Protein AF-K1SI93-F1 (afdb_monomer_lite)

pLDDT: mean 95.18, std 5.49, range [51.97, 98.62]

Radius of gyration: 17.22 Å; chains: 1; bounding box: 38×42×47 Å

Structure (mmCIF, N/CA/C/O backbone):
data_AF-K1SI93-F1
#
_entry.id   AF-K1SI93-F1
#
loop_
_atom_site.group_PDB
_atom_site.id
_atom_site.type_symbol
_atom_site.label_atom_id
_atom_site.label_alt_id
_atom_site.label_comp_id
_atom_site.label_asym_id
_atom_site.label_entity_id
_atom_site.label_seq_id
_atom_site.pdbx_PDB_ins_code
_atom_site.Cartn_x
_atom_site.Cartn_y
_atom_site.Cartn_z
_atom_site.occupancy
_atom_site.B_iso_or_equiv
_atom_site.auth_seq_id
_atom_site.auth_comp_id
_atom_site.auth_asym_id
_atom_site.auth_atom_id
_atom_site.pdbx_PDB_model_num
ATOM 1 N N . ASP A 1 1 ? -0.518 -24.605 -2.390 1.00 51.97 1 ASP A N 1
ATOM 2 C CA . ASP A 1 1 ? -1.107 -24.094 -1.145 1.00 51.97 1 ASP A CA 1
ATOM 3 C C . ASP A 1 1 ? -2.557 -23.728 -1.441 1.00 51.97 1 ASP A C 1
ATOM 5 O O . ASP A 1 1 ? -2.788 -22.891 -2.302 1.00 51.97 1 ASP A O 1
ATOM 9 N N . THR A 1 2 ? -3.528 -24.436 -0.865 1.00 59.12 2 THR A N 1
ATOM 10 C CA . THR A 1 2 ? -4.966 -24.208 -1.123 1.00 59.12 2 THR A CA 1
ATOM 11 C C . THR A 1 2 ? -5.535 -23.049 -0.300 1.00 59.12 2 THR A C 1
ATOM 13 O O . THR A 1 2 ? -6.737 -22.807 -0.344 1.00 59.12 2 THR A O 1
ATOM 16 N N . THR A 1 3 ? -4.691 -22.347 0.462 1.00 86.19 3 THR A N 1
ATOM 17 C CA . THR A 1 3 ? -5.085 -21.230 1.336 1.00 86.19 3 THR A CA 1
ATOM 18 C C . THR A 1 3 ? -5.024 -19.859 0.651 1.00 86.19 3 THR A C 1
ATOM 20 O O . THR A 1 3 ? -5.445 -18.865 1.237 1.00 86.19 3 THR A O 1
ATOM 23 N N . VAL A 1 4 ? -4.546 -19.788 -0.598 1.00 93.38 4 VAL A N 1
ATOM 24 C CA . VAL A 1 4 ? -4.387 -18.530 -1.343 1.00 93.38 4 VAL A CA 1
ATOM 25 C C . VAL A 1 4 ? -5.540 -18.328 -2.321 1.00 93.38 4 VAL A C 1
ATOM 27 O O . VAL A 1 4 ? -5.769 -19.148 -3.211 1.00 93.38 4 VAL A O 1
ATOM 30 N N . LEU A 1 5 ? -6.228 -17.193 -2.196 1.00 95.25 5 LEU A N 1
ATOM 31 C CA . LEU A 1 5 ? -7.181 -16.711 -3.192 1.00 95.25 5 LEU A CA 1
ATOM 32 C C . LEU A 1 5 ? -6.497 -15.681 -4.091 1.00 95.25 5 LEU A C 1
ATOM 34 O O . LEU A 1 5 ? -5.968 -14.682 -3.609 1.00 95.25 5 LEU A O 1
ATOM 38 N N . TYR A 1 6 ? -6.530 -15.920 -5.401 1.00 95.69 6 TYR A N 1
ATOM 39 C CA . TYR A 1 6 ? -5.995 -15.009 -6.407 1.00 95.69 6 TYR A CA 1
ATOM 40 C C . TYR A 1 6 ? -7.115 -14.507 -7.315 1.00 95.69 6 TYR A C 1
ATOM 42 O O . TYR A 1 6 ? -7.888 -15.294 -7.865 1.00 95.69 6 TYR A O 1
ATOM 50 N N . PHE A 1 7 ? -7.182 -13.189 -7.486 1.00 96.12 7 PHE A N 1
ATOM 51 C CA . PHE A 1 7 ? -8.192 -12.523 -8.298 1.00 96.12 7 PHE A CA 1
ATOM 52 C C . PHE A 1 7 ? -7.524 -11.896 -9.533 1.00 96.12 7 PHE A C 1
ATOM 54 O O . PHE A 1 7 ? -7.055 -10.763 -9.463 1.00 96.12 7 PHE A O 1
ATOM 61 N N . PRO A 1 8 ? -7.487 -12.593 -10.685 1.00 95.81 8 PRO A N 1
ATOM 62 C CA . PRO A 1 8 ? -6.748 -12.140 -11.871 1.00 95.81 8 PRO A CA 1
ATOM 63 C C . PRO A 1 8 ? -7.402 -10.972 -12.623 1.00 95.81 8 PRO A C 1
ATOM 65 O O . PRO A 1 8 ? -6.867 -10.509 -13.624 1.00 95.81 8 PRO A O 1
ATOM 68 N N . ARG A 1 9 ? -8.606 -10.553 -12.220 1.00 95.50 9 ARG A N 1
ATOM 69 C CA . ARG A 1 9 ? -9.428 -9.566 -12.939 1.00 95.50 9 ARG A CA 1
ATOM 70 C C . ARG A 1 9 ? -9.905 -8.455 -12.007 1.00 95.50 9 ARG A C 1
ATOM 72 O O . ARG A 1 9 ? -11.090 -8.138 -11.971 1.00 95.50 9 ARG A O 1
ATOM 79 N N . VAL A 1 10 ? -8.977 -7.909 -11.227 1.00 93.94 10 VAL A N 1
ATOM 80 C CA . VAL A 1 10 ? -9.185 -6.713 -10.401 1.00 93.94 10 VAL A CA 1
ATOM 81 C C . VAL A 1 10 ? -8.521 -5.541 -11.110 1.00 93.94 10 VAL A C 1
ATOM 83 O O . VAL A 1 10 ? -7.394 -5.671 -11.577 1.00 93.94 10 VAL A O 1
ATOM 86 N N . LEU A 1 11 ? -9.232 -4.422 -11.221 1.00 94.25 11 LEU A N 1
ATOM 87 C CA . LEU A 1 11 ? -8.733 -3.209 -11.863 1.00 94.25 11 LEU A CA 1
ATOM 88 C C . LEU A 1 11 ? -8.646 -2.079 -10.831 1.00 94.25 11 LEU A C 1
ATOM 90 O O . LEU A 1 11 ? -9.597 -1.914 -10.058 1.00 94.25 11 LEU A O 1
ATOM 94 N N . PRO A 1 12 ? -7.565 -1.281 -10.828 1.00 94.69 12 PRO A N 1
ATOM 95 C CA . PRO A 1 12 ? -7.488 -0.097 -9.986 1.00 94.69 12 PRO A CA 1
ATOM 96 C C . PRO A 1 12 ? -8.538 0.931 -10.432 1.00 94.69 12 PRO A C 1
ATOM 98 O O . PRO A 1 12 ? -8.763 1.146 -11.623 1.00 94.69 12 PRO A O 1
ATOM 101 N N . GLN A 1 13 ? -9.197 1.576 -9.467 1.00 96.50 13 GLN A N 1
ATOM 102 C CA . GLN A 1 13 ? -10.228 2.600 -9.714 1.00 96.50 13 GLN A CA 1
ATOM 103 C C . GLN A 1 13 ? -9.761 4.009 -9.321 1.00 96.50 13 GLN A C 1
ATOM 105 O O . GLN A 1 13 ? -10.584 4.890 -9.069 1.00 96.50 13 GLN A O 1
ATOM 110 N N . VAL A 1 14 ? -8.443 4.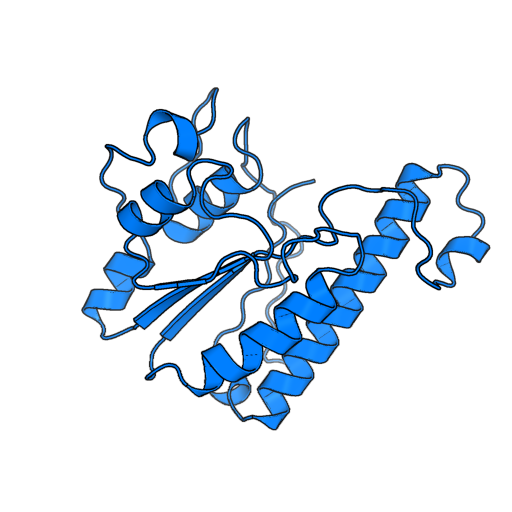212 -9.242 1.00 97.44 14 VAL A N 1
ATOM 111 C CA . VAL A 1 14 ? -7.821 5.479 -8.838 1.00 97.44 14 VAL A CA 1
ATOM 112 C C . VAL A 1 14 ? -8.028 6.586 -9.879 1.00 97.44 14 VAL A C 1
ATOM 114 O O . VAL A 1 14 ? -8.313 6.318 -11.051 1.00 97.44 14 VAL A O 1
ATOM 117 N N . LYS A 1 15 ? -7.879 7.844 -9.451 1.00 96.75 15 LYS A N 1
ATOM 118 C CA . LYS A 1 15 ? -7.880 9.038 -10.306 1.00 96.75 15 LYS A CA 1
ATOM 119 C C . LYS A 1 15 ? -6.628 9.870 -10.011 1.00 96.75 15 LYS A C 1
ATOM 121 O O . LYS A 1 15 ? -5.532 9.317 -9.911 1.00 96.75 15 LYS A O 1
ATOM 126 N N . ASP A 1 16 ? -6.774 11.186 -9.883 1.00 97.00 16 ASP A N 1
ATOM 127 C CA . ASP A 1 16 ? -5.671 12.129 -9.678 1.00 97.00 16 ASP A CA 1
ATOM 128 C C . ASP A 1 16 ? -4.910 11.873 -8.364 1.00 97.00 16 ASP A C 1
ATOM 130 O O . ASP A 1 16 ? -3.763 12.294 -8.228 1.00 97.00 16 ASP A O 1
ATOM 134 N N . GLY A 1 17 ? -5.522 11.180 -7.394 1.00 96.69 17 GLY A N 1
ATOM 135 C CA . GLY A 1 17 ? -4.896 10.842 -6.119 1.00 96.69 17 GLY A CA 1
ATOM 136 C C . GLY A 1 17 ? -4.002 9.601 -6.142 1.00 96.69 17 GLY A C 1
ATOM 137 O O . GLY A 1 17 ? -3.304 9.378 -5.149 1.00 96.69 17 GLY A O 1
ATOM 138 N N . ARG A 1 18 ? -3.990 8.806 -7.226 1.00 96.00 18 ARG A N 1
ATOM 139 C CA . ARG A 1 18 ? -3.091 7.642 -7.405 1.00 96.00 18 ARG A CA 1
ATOM 140 C C . ARG A 1 18 ? -3.083 6.731 -6.159 1.00 96.00 18 ARG A C 1
ATOM 142 O O . ARG A 1 18 ? -4.144 6.265 -5.744 1.00 96.00 18 ARG A O 1
ATOM 149 N N . SER A 1 19 ? -1.944 6.535 -5.490 1.00 96.06 19 SER A N 1
ATOM 150 C CA . SER A 1 19 ? -1.842 5.724 -4.264 1.00 96.06 19 SER A CA 1
ATOM 151 C C . SER A 1 19 ? -2.767 6.177 -3.128 1.00 96.06 19 SER A C 1
ATOM 153 O O . SER A 1 19 ? -3.264 5.349 -2.365 1.00 96.06 19 SER A O 1
ATOM 155 N N . SER A 1 20 ? -3.031 7.481 -2.989 1.00 97.00 20 SER A N 1
ATOM 156 C CA . SER A 1 20 ? -3.934 7.985 -1.941 1.00 97.00 20 SER A CA 1
ATOM 157 C C . SER A 1 20 ? -5.401 7.621 -2.202 1.00 97.00 20 SER A C 1
ATOM 159 O O . SER A 1 20 ? -6.144 7.340 -1.259 1.00 97.00 20 SER A O 1
ATOM 161 N N . ASP A 1 21 ? -5.798 7.524 -3.473 1.00 98.00 21 ASP A N 1
ATOM 162 C CA . ASP A 1 21 ? -7.122 7.047 -3.879 1.00 98.00 21 ASP A CA 1
ATOM 163 C C . ASP A 1 21 ? -7.261 5.537 -3.650 1.00 98.00 21 ASP A C 1
ATOM 165 O O . ASP A 1 21 ? -8.310 5.074 -3.204 1.00 98.00 21 ASP A O 1
ATOM 169 N N . ALA A 1 22 ? -6.196 4.763 -3.880 1.00 97.56 22 ALA A N 1
ATOM 170 C CA . ALA A 1 22 ? -6.186 3.340 -3.549 1.00 97.56 22 ALA A CA 1
ATOM 171 C C . ALA A 1 22 ? -6.363 3.116 -2.039 1.00 97.56 22 ALA A C 1
ATOM 173 O O . ALA A 1 22 ? -7.177 2.293 -1.622 1.00 97.56 22 ALA A O 1
ATOM 174 N N . GLN A 1 23 ? -5.675 3.904 -1.204 1.00 97.50 23 GLN A N 1
ATOM 175 C CA . GLN A 1 23 ? -5.865 3.867 0.249 1.00 97.50 23 GLN A CA 1
ATOM 176 C C . GLN A 1 23 ? -7.296 4.254 0.656 1.00 97.50 23 GLN A C 1
ATOM 178 O O . GLN A 1 23 ? -7.846 3.637 1.572 1.00 97.50 23 GLN A O 1
ATOM 183 N N . LEU A 1 24 ? -7.924 5.228 -0.015 1.00 98.06 24 LEU A N 1
ATOM 184 C CA . LEU A 1 24 ? -9.334 5.567 0.203 1.00 98.06 24 LEU A CA 1
ATOM 185 C C . LEU A 1 24 ? -10.244 4.374 -0.118 1.00 98.06 24 LEU A C 1
ATOM 187 O O . LEU A 1 24 ? -11.046 3.981 0.732 1.00 98.06 24 LEU A O 1
ATOM 191 N N . LEU A 1 25 ? -10.103 3.787 -1.307 1.00 97.94 25 LEU A N 1
ATOM 192 C CA . LEU A 1 25 ? -10.896 2.644 -1.765 1.00 97.94 25 LEU A CA 1
ATOM 193 C C . LEU A 1 25 ? -10.778 1.465 -0.792 1.00 97.94 25 LEU A C 1
ATOM 195 O O . LEU A 1 25 ? -11.791 0.967 -0.303 1.00 97.94 25 LEU A O 1
ATOM 199 N N . LEU A 1 26 ? -9.549 1.073 -0.447 1.00 97.06 26 LEU A N 1
ATOM 200 C CA . LEU A 1 26 ? -9.275 -0.062 0.438 1.00 97.06 26 LEU A CA 1
ATOM 201 C C . LEU A 1 26 ? -9.816 0.151 1.852 1.00 97.06 26 LEU A C 1
ATOM 203 O O . LEU A 1 26 ? -10.385 -0.764 2.443 1.00 97.06 26 LEU A O 1
ATOM 207 N N . ASN A 1 27 ? -9.661 1.357 2.405 1.00 98.25 27 ASN A N 1
ATOM 208 C CA . ASN A 1 27 ? -10.074 1.610 3.780 1.00 98.25 27 ASN A CA 1
ATOM 209 C C . ASN A 1 27 ? -11.537 2.018 3.908 1.00 98.25 27 ASN A C 1
ATOM 211 O O . ASN A 1 27 ? -12.030 1.991 5.024 1.00 98.25 27 ASN A O 1
ATOM 215 N N . THR A 1 28 ? -12.237 2.436 2.855 1.00 97.94 28 THR A N 1
ATOM 216 C CA . THR A 1 28 ? -13.596 3.000 3.006 1.00 97.94 28 THR A CA 1
ATOM 217 C C . THR A 1 28 ? -14.632 2.412 2.056 1.00 97.94 28 THR A C 1
ATOM 219 O O . THR A 1 28 ? -15.825 2.590 2.286 1.00 97.94 28 THR A O 1
ATOM 222 N N . GLY A 1 29 ? -14.205 1.745 0.981 1.00 97.19 29 GLY A N 1
ATOM 223 C CA . GLY A 1 29 ? -15.084 1.323 -0.111 1.00 97.19 29 GLY A CA 1
ATOM 224 C C . GLY A 1 29 ? -15.655 2.480 -0.943 1.00 97.19 29 GLY A C 1
ATOM 225 O O . GLY A 1 29 ? -16.489 2.243 -1.813 1.00 97.19 29 GLY A O 1
ATOM 226 N N . LEU A 1 30 ? -15.244 3.728 -0.686 1.00 97.31 30 LEU A N 1
ATOM 227 C CA . LEU A 1 30 ? -15.687 4.900 -1.439 1.00 97.31 30 LEU A CA 1
ATOM 228 C C . LEU A 1 30 ? -14.861 5.073 -2.711 1.00 97.31 30 LEU A C 1
ATOM 230 O O . LEU A 1 30 ? -13.643 4.897 -2.702 1.00 97.31 30 LEU A O 1
ATOM 234 N N . LEU A 1 31 ? -15.530 5.491 -3.785 1.00 97.62 31 LEU A N 1
ATOM 235 C CA . LEU A 1 31 ? -14.860 5.880 -5.020 1.00 97.62 31 LEU A CA 1
A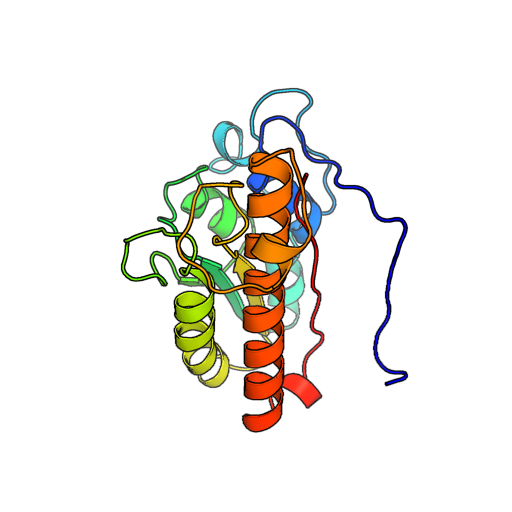TOM 236 C C . LEU A 1 31 ? -14.110 7.216 -4.850 1.00 97.62 31 LEU A C 1
ATOM 238 O O . LEU A 1 31 ? -14.561 8.075 -4.085 1.00 97.62 31 LEU A O 1
ATOM 242 N N . PRO A 1 32 ? -13.005 7.419 -5.590 1.00 97.50 32 PRO A N 1
ATOM 243 C CA . PRO A 1 32 ? -12.290 8.689 -5.627 1.00 97.50 32 PRO A CA 1
ATOM 244 C C . PRO A 1 32 ? -13.116 9.855 -6.172 1.00 97.50 32 PRO A C 1
ATOM 246 O O . PRO A 1 32 ? -14.171 9.678 -6.786 1.00 97.50 32 PRO A O 1
ATOM 249 N N . LEU A 1 33 ? -12.585 11.067 -5.997 1.00 97.56 33 LEU A N 1
ATOM 250 C CA . LEU A 1 33 ? -13.131 12.254 -6.648 1.00 97.56 33 LEU A CA 1
ATOM 251 C C . LEU A 1 33 ? -12.975 12.159 -8.169 1.00 97.56 33 LEU A C 1
ATOM 253 O O . LEU A 1 33 ? -12.041 11.549 -8.684 1.00 97.56 33 LEU A O 1
ATOM 257 N N . ALA A 1 34 ? -13.875 12.825 -8.894 1.00 96.50 34 ALA A N 1
ATOM 258 C CA . ALA A 1 34 ? -13.770 12.928 -10.347 1.00 96.50 34 ALA A CA 1
ATOM 259 C C . ALA A 1 34 ? -12.525 13.717 -10.795 1.00 96.50 34 ALA A C 1
ATOM 261 O O . ALA A 1 34 ? -12.015 13.463 -11.883 1.00 96.50 34 ALA A O 1
ATOM 262 N N . SER A 1 35 ? -12.055 14.660 -9.970 1.00 96.62 35 SER A N 1
ATOM 263 C CA . SER A 1 35 ? -10.794 15.379 -10.149 1.00 96.62 35 SER A CA 1
ATOM 264 C C . SER A 1 35 ? -10.240 15.847 -8.801 1.00 96.62 35 SER A C 1
ATOM 266 O O . SER A 1 35 ? -11.001 16.160 -7.879 1.00 96.62 35 SER A O 1
ATOM 268 N N . GLY A 1 36 ? -8.914 15.898 -8.705 1.00 96.38 36 GLY A N 1
ATOM 269 C CA . GLY A 1 36 ? -8.164 16.163 -7.487 1.00 96.38 36 GLY A CA 1
ATOM 270 C C . GLY A 1 36 ? -8.049 14.938 -6.580 1.00 96.38 36 GLY A C 1
ATOM 271 O O . GLY A 1 36 ? -8.758 13.945 -6.729 1.00 96.38 36 GLY A O 1
ATOM 272 N N . ALA A 1 37 ? -7.144 15.018 -5.607 1.00 97.12 37 ALA A N 1
ATOM 273 C CA . ALA A 1 37 ? -6.944 13.953 -4.631 1.00 97.12 37 ALA A CA 1
ATOM 274 C C . ALA A 1 37 ? -7.854 14.144 -3.415 1.00 97.12 37 ALA A C 1
ATOM 276 O O . ALA A 1 37 ? -7.811 15.186 -2.748 1.00 97.12 37 ALA A O 1
ATOM 277 N N . ALA A 1 38 ? -8.638 13.117 -3.079 1.00 96.88 38 ALA A N 1
ATOM 278 C CA . ALA A 1 38 ? -9.530 13.151 -1.920 1.00 96.88 38 ALA A CA 1
ATOM 279 C C . ALA A 1 38 ? -8.768 13.405 -0.609 1.00 96.88 38 ALA A C 1
ATOM 281 O O . ALA A 1 38 ? -9.243 14.153 0.248 1.00 96.88 38 ALA A O 1
ATOM 282 N N . SER A 1 39 ? -7.566 12.837 -0.470 1.00 97.12 39 SER A N 1
ATOM 283 C CA . SER A 1 39 ? -6.701 13.055 0.693 1.00 97.12 39 SER A CA 1
ATOM 284 C C . SER A 1 39 ? -6.271 14.520 0.828 1.00 97.12 39 SER A C 1
ATOM 286 O O . SER A 1 39 ? -6.310 15.084 1.921 1.00 97.12 39 SER A O 1
ATOM 288 N N . GLY A 1 40 ? -5.921 15.174 -0.282 1.00 96.69 40 GLY A N 1
ATOM 289 C CA . GLY A 1 40 ? -5.500 16.574 -0.298 1.00 96.69 40 GLY A CA 1
ATOM 290 C C . GLY A 1 40 ? -6.642 17.546 -0.000 1.00 96.69 40 GLY A C 1
ATOM 291 O O . GLY A 1 40 ? -6.454 18.499 0.748 1.00 96.69 40 GLY A O 1
ATOM 292 N N . ILE A 1 41 ? -7.830 17.292 -0.554 1.00 96.88 41 ILE A N 1
ATOM 293 C CA . ILE A 1 41 ? -8.973 18.216 -0.464 1.00 96.88 41 ILE A CA 1
ATOM 294 C C . ILE A 1 41 ? -9.785 17.997 0.822 1.00 96.88 41 ILE A C 1
ATOM 296 O O . ILE A 1 41 ? -10.180 18.958 1.481 1.00 96.88 41 ILE A O 1
ATOM 300 N N . TYR A 1 42 ? -10.032 16.738 1.195 1.00 96.94 42 TYR A N 1
ATOM 301 C CA . TYR A 1 42 ? -10.962 16.364 2.269 1.00 96.94 42 TYR A CA 1
ATOM 302 C C . TYR A 1 42 ? -10.317 15.574 3.408 1.00 96.94 42 TYR A C 1
ATOM 304 O O . TYR A 1 42 ? -10.955 15.366 4.442 1.00 96.94 42 TYR A O 1
ATOM 312 N N . GLY A 1 43 ? -9.062 15.147 3.257 1.00 95.94 43 GLY A N 1
ATOM 313 C CA . GLY A 1 43 ? -8.386 14.280 4.223 1.00 95.94 43 GLY A CA 1
ATOM 314 C C . GLY A 1 43 ? -8.257 14.869 5.626 1.00 95.94 43 GLY A C 1
ATOM 315 O O . GLY A 1 43 ? -8.153 14.112 6.585 1.00 95.94 43 GLY A O 1
ATOM 316 N N . SER A 1 44 ? -8.315 16.197 5.771 1.00 95.62 44 SER A N 1
ATOM 317 C CA . SER A 1 44 ? -8.219 16.882 7.070 1.00 95.62 44 SER A CA 1
ATOM 318 C C . SER A 1 44 ? -9.566 17.232 7.704 1.00 95.62 44 SER A C 1
ATOM 320 O O . SER A 1 44 ? -9.611 17.480 8.906 1.00 95.62 44 SER A O 1
ATOM 322 N N . THR A 1 45 ? -10.649 17.285 6.927 1.00 95.06 45 THR A N 1
ATOM 323 C CA . THR A 1 45 ? -11.929 17.878 7.360 1.00 95.06 45 THR A CA 1
ATOM 324 C C . THR A 1 45 ? -13.100 16.906 7.324 1.00 95.06 45 THR A C 1
ATOM 326 O O . THR A 1 45 ? -14.080 17.112 8.038 1.00 95.06 45 THR A O 1
ATOM 329 N N . ASN A 1 46 ? -13.025 15.854 6.509 1.00 95.12 46 ASN A N 1
ATOM 330 C CA . ASN A 1 46 ? -14.133 14.929 6.339 1.00 95.12 46 ASN A CA 1
ATOM 331 C C . ASN A 1 46 ? -14.092 13.772 7.348 1.00 95.12 46 ASN A C 1
ATOM 333 O O . ASN A 1 46 ? -13.040 13.382 7.855 1.00 95.12 46 ASN A O 1
ATOM 337 N N . THR A 1 47 ? -15.255 13.173 7.600 1.00 94.19 47 THR A N 1
ATOM 338 C CA . THR A 1 47 ? -15.378 11.946 8.390 1.00 94.19 47 THR A CA 1
ATOM 339 C C . THR A 1 47 ? -15.568 10.752 7.466 1.00 94.19 47 THR A C 1
ATOM 341 O O . THR A 1 47 ? -16.577 10.646 6.776 1.00 94.19 47 THR A O 1
ATOM 344 N N . PHE A 1 48 ? -14.625 9.812 7.498 1.00 96.81 48 PHE A N 1
ATOM 345 C CA . PHE A 1 48 ? -14.688 8.610 6.666 1.00 96.81 48 PHE A CA 1
ATOM 346 C C . PHE A 1 48 ? -15.271 7.404 7.424 1.00 96.81 48 PHE A C 1
ATOM 348 O O . PHE A 1 48 ? -14.879 7.180 8.580 1.00 96.81 48 PHE A O 1
ATOM 355 N N . PRO A 1 49 ? -16.169 6.614 6.800 1.00 96.94 49 PRO A N 1
ATOM 356 C CA . PRO A 1 49 ? -16.645 5.333 7.321 1.00 96.94 49 PRO A CA 1
ATOM 357 C C . PRO A 1 49 ? -15.619 4.236 7.012 1.00 96.94 49 PRO A C 1
ATOM 359 O O . PRO A 1 49 ? -15.760 3.469 6.066 1.00 96.94 49 PRO A O 1
ATOM 362 N N . SER A 1 50 ? -14.534 4.213 7.777 1.00 98.31 50 SER A N 1
ATOM 363 C CA . SER A 1 50 ? -13.325 3.476 7.419 1.00 98.31 50 SER A CA 1
ATOM 364 C C . SER A 1 50 ? -13.127 2.166 8.194 1.00 98.31 50 SER A C 1
ATOM 366 O O . SER A 1 50 ? -13.578 2.008 9.333 1.00 98.31 50 SER A O 1
ATOM 368 N N . LEU A 1 51 ? -12.381 1.241 7.592 1.00 98.06 51 LEU A N 1
ATOM 369 C CA . LEU A 1 51 ? -12.042 -0.075 8.112 1.00 98.06 51 LEU A CA 1
ATOM 370 C C . LEU A 1 51 ? -11.308 -0.003 9.462 1.00 98.06 51 LEU A C 1
ATOM 372 O O . LEU A 1 51 ? -11.777 -0.678 10.378 1.00 98.06 51 LEU A O 1
ATOM 376 N N . PRO A 1 52 ? -10.280 0.852 9.679 1.00 98.31 52 PRO A N 1
ATOM 377 C CA . PRO A 1 52 ? -9.693 1.015 11.011 1.00 98.31 52 PRO A CA 1
ATOM 378 C C . PRO A 1 52 ? -10.725 1.369 12.090 1.00 98.31 52 PRO A C 1
ATOM 380 O O . PRO A 1 52 ? -10.716 0.791 13.174 1.00 98.31 52 PRO A O 1
ATOM 383 N N . LYS A 1 53 ? -11.680 2.268 11.798 1.00 98.44 53 LYS A N 1
ATOM 384 C CA . LYS A 1 53 ? -12.740 2.638 12.757 1.00 98.44 53 LYS A CA 1
ATOM 385 C C . LYS A 1 53 ? -13.691 1.481 13.038 1.00 98.44 53 LYS A C 1
ATOM 387 O O . LYS A 1 53 ? -14.124 1.317 14.178 1.00 98.44 53 LYS A O 1
ATOM 392 N N . ALA A 1 54 ? -14.044 0.706 12.014 1.00 98.25 54 ALA A N 1
ATOM 393 C CA . ALA A 1 54 ? -14.904 -0.462 12.166 1.00 98.25 54 ALA A CA 1
ATOM 394 C C . ALA A 1 54 ? -14.212 -1.568 12.981 1.00 98.25 54 ALA A C 1
ATOM 396 O O . ALA A 1 54 ? -14.804 -2.103 13.919 1.00 98.25 54 ALA A O 1
ATOM 397 N N . LEU A 1 55 ? -12.944 -1.861 12.685 1.00 98.12 55 LEU A N 1
ATOM 398 C CA . LEU A 1 55 ? -12.146 -2.869 13.383 1.00 98.12 55 LEU A CA 1
ATOM 399 C C . LEU A 1 55 ? -11.831 -2.464 14.827 1.00 98.12 55 LEU A C 1
ATOM 401 O O . LEU A 1 55 ? -11.876 -3.310 15.719 1.00 98.12 55 LEU A O 1
ATOM 405 N N . LYS A 1 56 ? -11.631 -1.169 15.099 1.00 97.69 56 LYS A N 1
ATOM 406 C CA . LYS A 1 56 ? -11.444 -0.657 16.464 1.00 97.69 56 LYS A CA 1
ATOM 407 C C . LYS A 1 56 ? -12.601 -1.021 17.400 1.00 97.69 56 LYS A C 1
ATOM 409 O O . LYS A 1 56 ? -12.375 -1.319 18.569 1.00 97.69 56 LYS A O 1
ATOM 414 N N . ARG A 1 57 ? -13.843 -1.068 16.897 1.00 97.19 57 ARG A N 1
ATOM 415 C CA . ARG A 1 57 ? -15.022 -1.509 17.680 1.00 97.19 57 ARG A CA 1
ATOM 416 C C . ARG A 1 57 ? -14.951 -2.981 18.097 1.00 97.19 57 ARG A C 1
ATOM 418 O O . ARG A 1 57 ? -15.647 -3.373 19.023 1.00 97.19 57 ARG A O 1
ATOM 425 N N . ASN A 1 58 ? -14.106 -3.764 17.432 1.00 97.00 58 ASN A N 1
ATOM 426 C CA . ASN A 1 58 ? -13.835 -5.171 17.713 1.00 97.00 58 ASN A CA 1
ATOM 427 C C . ASN A 1 58 ? -12.470 -5.371 18.400 1.00 97.00 58 ASN A C 1
ATOM 429 O O . ASN A 1 58 ? -11.934 -6.474 18.391 1.00 97.00 58 ASN A O 1
ATOM 433 N N . GLY A 1 59 ? -11.889 -4.310 18.975 1.00 97.31 59 GLY A N 1
ATOM 434 C CA . GLY A 1 59 ? -10.649 -4.387 19.753 1.00 97.31 59 GLY A CA 1
ATOM 435 C C . GLY A 1 59 ? -9.357 -4.416 18.933 1.00 97.31 59 GLY A C 1
ATOM 436 O O . GLY A 1 59 ? -8.304 -4.667 19.509 1.00 97.31 59 GLY A O 1
ATOM 437 N N . TYR A 1 60 ? -9.407 -4.157 17.621 1.00 98.38 60 TYR A N 1
ATOM 438 C CA . TYR A 1 60 ? -8.202 -4.138 16.789 1.00 98.38 60 TYR A CA 1
ATOM 439 C C . TYR A 1 60 ? -7.387 -2.863 16.983 1.00 98.38 60 TYR A C 1
ATOM 441 O O . TYR A 1 60 ? -7.935 -1.763 16.883 1.00 98.38 60 TYR A O 1
ATOM 449 N N . THR A 1 61 ? -6.068 -3.019 17.110 1.00 98.12 61 THR A N 1
ATOM 450 C CA . THR A 1 61 ? -5.118 -1.909 16.958 1.00 98.12 61 THR A CA 1
ATOM 451 C C . THR A 1 61 ? -4.839 -1.664 15.479 1.00 98.12 61 THR A C 1
ATOM 453 O O . THR A 1 61 ? -4.435 -2.583 14.773 1.00 98.12 61 THR A O 1
ATOM 456 N N . SER A 1 62 ? -5.020 -0.438 14.984 1.00 98.38 62 SER A N 1
ATOM 457 C CA . SER A 1 62 ? -4.768 -0.127 13.564 1.00 98.38 62 SER A CA 1
ATOM 458 C C . SER A 1 62 ? -3.508 0.708 13.352 1.00 98.38 62 SER A C 1
ATOM 460 O O . SER A 1 62 ? -3.360 1.774 13.955 1.00 98.38 62 SER A O 1
ATOM 462 N N . VAL A 1 63 ? -2.628 0.273 12.449 1.00 98.56 63 VAL A N 1
A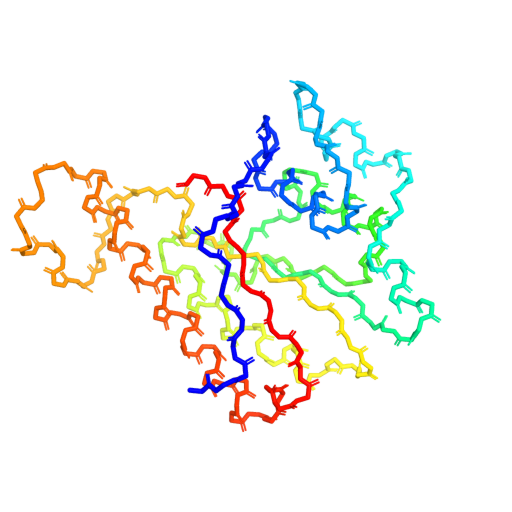TOM 463 C CA . VAL A 1 63 ? -1.377 0.968 12.116 1.00 98.56 63 VAL A CA 1
ATOM 464 C C . VAL A 1 63 ? -1.175 1.108 10.607 1.00 98.56 63 VAL A C 1
ATOM 466 O O . VAL A 1 63 ? -1.566 0.236 9.835 1.00 98.56 63 VAL A O 1
ATOM 469 N N . THR A 1 64 ? -0.539 2.199 10.185 1.00 98.31 64 THR A N 1
ATOM 470 C CA . THR A 1 64 ? -0.050 2.374 8.808 1.00 98.31 64 THR A CA 1
ATOM 471 C C . THR A 1 64 ? 1.457 2.620 8.826 1.00 98.31 64 THR A C 1
ATOM 473 O O . THR A 1 64 ? 1.954 3.377 9.664 1.00 98.31 64 THR A O 1
ATOM 476 N N . LEU A 1 65 ? 2.191 1.923 7.961 1.00 98.00 65 LEU A N 1
ATOM 477 C CA . LEU A 1 65 ? 3.651 1.878 7.914 1.00 98.00 65 LEU A CA 1
ATOM 478 C C . LEU A 1 65 ? 4.122 2.210 6.498 1.00 98.00 65 LEU A C 1
ATOM 480 O O . LEU A 1 65 ? 3.649 1.607 5.537 1.00 98.00 65 LEU A O 1
ATOM 484 N N . MET A 1 66 ? 5.051 3.152 6.355 1.00 95.62 66 MET A N 1
ATOM 485 C CA . MET A 1 66 ? 5.474 3.649 5.043 1.00 95.62 66 MET A CA 1
ATOM 486 C C . MET A 1 66 ? 6.941 4.083 5.014 1.00 95.62 66 MET A C 1
ATOM 488 O O . MET A 1 66 ? 7.529 4.491 6.023 1.00 95.62 66 MET A O 1
ATOM 492 N N . CYS A 1 67 ? 7.535 4.016 3.822 1.00 93.69 67 CYS A N 1
ATOM 493 C CA . CYS A 1 67 ? 8.883 4.523 3.579 1.00 93.69 67 CYS A CA 1
ATOM 494 C C . CYS A 1 67 ? 8.972 6.052 3.590 1.00 93.69 67 CYS A C 1
ATOM 496 O O . CYS A 1 67 ? 10.018 6.586 3.960 1.00 93.69 67 CYS A O 1
ATOM 498 N N . ASP A 1 68 ? 7.924 6.736 3.132 1.00 90.69 68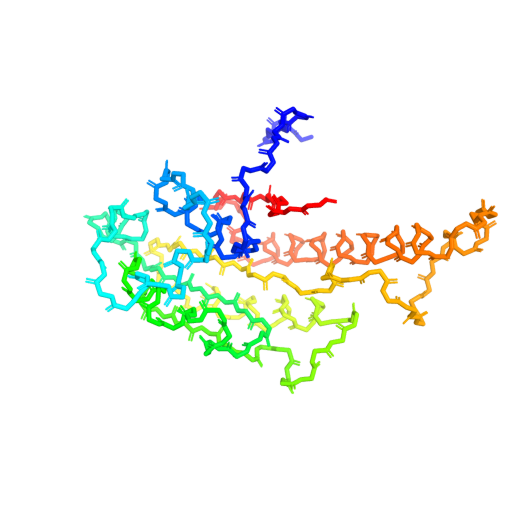 ASP A N 1
ATOM 499 C CA . ASP A 1 68 ? 7.923 8.182 2.907 1.00 90.69 68 ASP A CA 1
ATOM 500 C C . ASP A 1 68 ? 7.525 8.966 4.173 1.00 90.69 68 ASP A C 1
ATOM 502 O O . ASP A 1 68 ? 7.265 8.395 5.234 1.00 90.69 68 ASP A O 1
ATOM 506 N N . ASN A 1 69 ? 7.531 10.291 4.074 1.00 90.81 69 ASN A N 1
ATOM 507 C CA . ASN A 1 69 ? 7.047 11.223 5.073 1.00 90.81 69 ASN A CA 1
ATOM 508 C C . ASN A 1 69 ? 5.514 11.285 5.059 1.00 90.81 69 ASN A C 1
ATOM 510 O O . ASN A 1 69 ? 4.892 11.489 4.015 1.00 90.81 69 ASN A O 1
ATOM 514 N N . LYS A 1 70 ? 4.903 11.230 6.242 1.00 89.31 70 LYS A N 1
ATOM 515 C CA . LYS A 1 70 ? 3.445 11.303 6.421 1.00 89.31 70 LYS A CA 1
ATOM 516 C C . LYS A 1 70 ? 2.801 12.595 5.893 1.00 89.31 70 LYS A C 1
ATOM 518 O O . LYS A 1 70 ? 1.586 12.643 5.722 1.00 89.31 70 LYS A O 1
A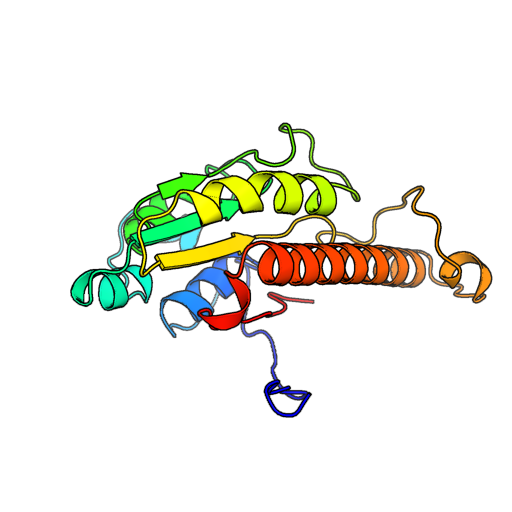TOM 523 N N . THR A 1 71 ? 3.565 13.664 5.653 1.00 91.50 71 THR A N 1
ATOM 524 C CA . THR A 1 71 ? 3.030 14.905 5.062 1.00 91.50 71 THR A CA 1
ATOM 525 C C . THR A 1 71 ? 2.735 14.774 3.568 1.00 91.50 71 THR A C 1
ATOM 527 O O . THR A 1 71 ? 1.914 15.528 3.046 1.00 91.50 71 THR A O 1
ATOM 530 N N . VAL A 1 72 ? 3.387 13.840 2.868 1.00 91.69 72 VAL A N 1
ATOM 531 C CA . VAL A 1 72 ? 3.157 13.602 1.437 1.00 91.69 72 VAL A CA 1
ATOM 532 C C . VAL A 1 72 ? 1.730 13.097 1.243 1.00 91.69 72 VAL A C 1
ATOM 534 O O . VAL A 1 72 ? 1.239 12.298 2.040 1.00 91.69 72 VAL A O 1
ATOM 537 N N . TRP A 1 73 ? 1.033 13.605 0.222 1.00 91.69 73 TRP A N 1
ATOM 538 C CA . TRP A 1 73 ? -0.387 13.320 -0.041 1.00 91.69 73 TRP A CA 1
ATOM 539 C C . TRP A 1 73 ? -1.343 13.601 1.134 1.00 91.69 73 TRP A C 1
ATOM 541 O O . TRP A 1 73 ? -2.443 13.052 1.164 1.00 91.69 73 TRP A O 1
ATOM 551 N N . ASN A 1 74 ? -0.954 14.442 2.103 1.00 95.44 74 ASN A N 1
ATOM 552 C CA . ASN A 1 74 ? -1.729 14.682 3.328 1.00 95.44 74 ASN A CA 1
ATOM 553 C C . ASN A 1 74 ? -2.053 13.380 4.099 1.00 95.44 74 ASN A C 1
ATOM 555 O O . ASN A 1 74 ? -3.128 13.230 4.693 1.00 95.44 74 ASN A O 1
ATOM 559 N N . GLN A 1 75 ? -1.142 12.402 4.062 1.00 94.38 75 GLN A N 1
ATOM 560 C CA . GLN A 1 75 ? -1.376 11.072 4.624 1.00 94.38 75 GLN A CA 1
ATOM 561 C C . GLN A 1 75 ? -1.525 11.079 6.149 1.00 94.38 75 GLN A C 1
ATOM 563 O O . GLN A 1 75 ? -2.283 10.263 6.659 1.00 94.38 75 GLN A O 1
ATOM 568 N N . ASP A 1 76 ? -0.889 11.999 6.885 1.00 96.56 76 ASP A N 1
ATOM 569 C CA . ASP A 1 76 ? -1.040 12.110 8.346 1.00 96.56 76 ASP A CA 1
ATOM 570 C C . ASP A 1 76 ? -2.493 12.411 8.728 1.00 96.56 76 ASP A C 1
ATOM 572 O O . ASP A 1 76 ? -3.139 11.629 9.429 1.00 96.56 76 ASP A O 1
ATOM 576 N N . ALA A 1 77 ? -3.037 13.519 8.215 1.00 96.94 77 ALA A N 1
ATOM 577 C CA . ALA A 1 77 ? -4.403 13.926 8.519 1.00 96.94 77 ALA A CA 1
ATOM 578 C C . ALA A 1 77 ? -5.414 12.901 7.992 1.00 96.94 77 ALA A C 1
ATOM 580 O O . ALA A 1 77 ? -6.318 12.497 8.724 1.00 96.94 77 ALA A O 1
ATOM 581 N N . THR A 1 78 ? -5.207 12.411 6.766 1.00 97.25 78 THR A N 1
ATOM 582 C CA . THR A 1 78 ? -6.092 11.417 6.145 1.00 97.25 78 THR A CA 1
ATOM 583 C C . THR A 1 78 ? -6.096 10.103 6.925 1.00 97.25 78 THR A C 1
ATOM 585 O O . THR A 1 78 ? -7.165 9.602 7.262 1.00 97.25 78 THR A O 1
ATOM 588 N N . SER A 1 79 ? -4.930 9.569 7.305 1.00 97.81 79 SER A N 1
ATOM 589 C CA . SER A 1 79 ? -4.827 8.314 8.067 1.00 97.81 79 SER A CA 1
ATOM 590 C C . SER A 1 79 ? -5.460 8.437 9.453 1.00 97.81 79 SER A C 1
ATOM 592 O O . SER A 1 79 ? -6.170 7.531 9.894 1.00 97.81 79 SER A O 1
ATOM 594 N N . ARG A 1 80 ? -5.286 9.581 10.129 1.00 97.31 80 ARG A N 1
ATOM 595 C CA . ARG A 1 80 ? -5.986 9.859 11.395 1.00 97.31 80 ARG A CA 1
ATOM 596 C C . ARG A 1 80 ? -7.496 9.934 11.199 1.00 97.31 80 ARG A C 1
ATOM 598 O O . ARG A 1 80 ? -8.235 9.362 11.997 1.00 97.31 80 ARG A O 1
ATOM 605 N N . ASN A 1 81 ? -7.968 10.557 10.119 1.00 97.56 81 ASN A N 1
ATOM 606 C CA . ASN A 1 81 ? -9.393 10.608 9.791 1.00 97.56 81 ASN A CA 1
ATOM 607 C C . ASN A 1 81 ? -9.957 9.263 9.303 1.00 97.56 81 ASN A C 1
ATOM 609 O O . ASN A 1 81 ? -11.154 9.017 9.478 1.00 97.56 81 ASN A O 1
ATOM 613 N N . PHE A 1 82 ? -9.121 8.352 8.799 1.00 98.44 82 PHE A N 1
ATOM 614 C CA . PHE A 1 82 ? -9.446 6.932 8.635 1.00 98.44 82 PHE A CA 1
ATOM 615 C C . PHE A 1 82 ? -9.418 6.159 9.960 1.00 98.44 82 PHE A C 1
ATOM 617 O O . PHE A 1 82 ? -9.908 5.037 10.009 1.00 98.44 82 PHE A O 1
ATOM 624 N N . GLY A 1 83 ? -8.929 6.738 11.054 1.00 98.06 83 GLY A N 1
ATOM 625 C CA . GLY A 1 83 ? -8.911 6.108 12.373 1.00 98.06 83 GLY A CA 1
ATOM 626 C C . GLY A 1 83 ? -7.722 5.183 12.625 1.00 98.06 83 GLY A C 1
ATOM 627 O O . GLY A 1 83 ? -7.800 4.377 13.549 1.00 98.06 83 GLY A O 1
ATOM 628 N N . PHE A 1 84 ? -6.639 5.286 11.845 1.00 98.38 84 PHE A N 1
ATOM 629 C CA . PHE A 1 84 ? -5.376 4.641 12.205 1.00 98.38 84 PHE A CA 1
ATOM 630 C C . PHE A 1 84 ? -4.849 5.225 13.519 1.00 98.38 84 PHE A C 1
ATOM 632 O O . PHE A 1 84 ? -4.816 6.441 13.712 1.00 98.38 84 PHE A O 1
ATOM 639 N N . GLU A 1 85 ? -4.430 4.352 14.427 1.00 97.50 85 GLU A N 1
ATOM 640 C CA . GLU A 1 85 ? -3.994 4.732 15.771 1.00 97.50 85 GLU A CA 1
ATOM 641 C C . GLU A 1 85 ? -2.512 5.076 15.813 1.00 97.50 85 GLU A C 1
ATOM 643 O O . GLU A 1 85 ? -2.101 5.961 16.565 1.00 97.50 85 GLU A O 1
ATOM 648 N N . ARG A 1 86 ? -1.706 4.401 14.986 1.00 97.69 86 ARG A N 1
ATOM 649 C CA . ARG A 1 86 ? -0.272 4.674 14.855 1.00 97.69 86 ARG A CA 1
ATOM 650 C C . ARG A 1 86 ? 0.109 4.826 13.389 1.00 97.69 86 ARG A C 1
ATOM 652 O O . ARG A 1 86 ? -0.391 4.112 12.522 1.00 97.69 86 ARG A O 1
ATOM 659 N N . ILE A 1 87 ? 1.012 5.764 13.135 1.00 97.81 87 ILE A N 1
ATOM 660 C CA . ILE A 1 87 ? 1.572 6.052 11.815 1.00 97.81 87 ILE A CA 1
ATOM 661 C C . ILE A 1 87 ? 3.085 5.935 11.961 1.00 97.81 87 ILE A C 1
ATOM 663 O O . ILE A 1 87 ? 3.687 6.699 12.716 1.00 97.81 87 ILE A O 1
ATOM 667 N N . TYR A 1 88 ? 3.676 4.974 11.262 1.00 97.19 88 TYR A N 1
ATOM 668 C CA . TYR A 1 88 ? 5.115 4.760 11.203 1.00 97.19 88 TYR A CA 1
ATOM 669 C C . TYR A 1 88 ? 5.613 5.237 9.840 1.00 97.19 88 TYR A C 1
ATOM 671 O O . TYR A 1 88 ? 5.353 4.612 8.816 1.00 97.19 88 TYR A O 1
ATOM 679 N N . GLU A 1 89 ? 6.299 6.372 9.822 1.00 94.62 89 GLU A N 1
ATOM 680 C CA . GLU A 1 89 ? 6.818 7.001 8.606 1.00 94.62 89 GLU A CA 1
ATOM 681 C C . GLU A 1 89 ? 8.338 6.848 8.499 1.00 94.62 89 GLU A C 1
ATOM 683 O O . GLU A 1 89 ? 9.010 6.495 9.472 1.00 94.62 89 GLU A O 1
ATOM 688 N N . ARG A 1 90 ? 8.903 7.171 7.329 1.00 94.31 90 ARG A N 1
ATOM 689 C CA . ARG A 1 90 ? 10.360 7.223 7.109 1.00 94.31 90 ARG A CA 1
ATOM 690 C C . ARG A 1 90 ? 11.091 5.928 7.476 1.00 94.31 90 ARG A C 1
ATOM 692 O O . ARG A 1 90 ? 12.286 5.957 7.787 1.00 94.31 90 ARG A O 1
ATOM 699 N N . LEU A 1 91 ? 10.417 4.780 7.380 1.00 95.06 91 LEU A N 1
ATOM 700 C CA . LEU A 1 91 ? 10.998 3.478 7.729 1.00 95.06 91 LEU A CA 1
ATOM 701 C C . LEU A 1 91 ? 12.180 3.095 6.824 1.00 95.06 91 LEU A C 1
ATOM 703 O O . LEU A 1 91 ? 13.000 2.261 7.189 1.00 95.06 91 LEU A O 1
ATOM 707 N N . CYS A 1 92 ? 12.350 3.776 5.692 1.00 91.69 92 CYS A N 1
ATOM 708 C CA . CYS A 1 92 ? 13.394 3.511 4.702 1.00 91.69 92 CYS A CA 1
ATOM 709 C C . CYS A 1 92 ? 14.572 4.498 4.832 1.00 91.69 92 CYS A C 1
ATOM 711 O O . CYS A 1 92 ? 15.133 4.964 3.845 1.00 91.69 92 CYS A O 1
ATOM 713 N N . ASN A 1 93 ? 14.938 4.845 6.076 1.00 80.88 93 ASN A N 1
ATOM 714 C CA . ASN A 1 93 ? 16.050 5.745 6.435 1.00 80.88 93 ASN A CA 1
ATOM 715 C C . ASN A 1 93 ? 15.948 7.175 5.872 1.00 80.88 93 ASN A C 1
ATOM 717 O O . ASN A 1 93 ? 16.959 7.863 5.737 1.00 80.88 93 ASN A O 1
ATOM 721 N N . GLY A 1 94 ? 14.744 7.625 5.507 1.00 71.38 94 GLY A N 1
ATOM 722 C CA . GLY A 1 94 ? 14.529 8.943 4.901 1.00 71.38 94 GLY A CA 1
ATOM 723 C C . GLY A 1 94 ? 15.218 9.149 3.543 1.00 71.38 94 GLY A C 1
ATOM 724 O O . GLY A 1 94 ? 15.281 10.284 3.078 1.00 71.38 94 GLY A O 1
ATOM 725 N N . ARG A 1 95 ? 15.738 8.083 2.917 1.00 75.94 95 ARG A N 1
ATOM 726 C CA . ARG A 1 95 ? 16.333 8.092 1.574 1.00 75.94 95 ARG A CA 1
ATOM 727 C C . ARG A 1 95 ? 15.630 7.061 0.704 1.00 75.94 95 ARG A C 1
ATOM 729 O O . ARG A 1 95 ? 16.017 5.893 0.652 1.00 75.94 95 ARG A O 1
ATOM 736 N N . LEU A 1 96 ? 14.585 7.527 0.038 1.00 88.62 96 LEU A N 1
ATOM 737 C CA . LEU A 1 96 ? 13.810 6.746 -0.912 1.00 88.62 96 LEU A CA 1
ATOM 738 C C . LEU A 1 96 ? 14.672 6.388 -2.125 1.00 88.62 96 LEU A C 1
ATOM 740 O O . LEU A 1 96 ? 15.376 7.238 -2.664 1.00 88.62 96 LEU A O 1
ATOM 744 N N . ASN A 1 97 ? 14.678 5.112 -2.496 1.00 90.44 97 ASN A N 1
ATOM 745 C CA . ASN A 1 97 ? 15.442 4.584 -3.620 1.00 90.44 97 ASN A CA 1
ATOM 746 C C . ASN A 1 97 ? 14.842 3.236 -4.074 1.00 90.44 97 ASN A C 1
ATOM 748 O O . ASN A 1 97 ? 14.026 2.660 -3.351 1.00 90.44 97 ASN A O 1
ATOM 752 N N . PRO A 1 98 ? 15.275 2.668 -5.214 1.00 90.75 98 PRO A N 1
ATOM 753 C CA . PRO A 1 98 ? 14.732 1.400 -5.713 1.00 90.75 98 PRO A CA 1
ATOM 754 C C . PRO A 1 98 ? 14.865 0.206 -4.753 1.00 90.75 98 PRO A C 1
ATOM 756 O O . PRO A 1 98 ? 14.173 -0.790 -4.921 1.00 90.75 98 PRO A O 1
ATOM 759 N N . LYS A 1 99 ? 15.717 0.279 -3.719 1.00 93.19 99 LYS A N 1
ATOM 760 C CA . LYS A 1 99 ? 15.899 -0.767 -2.694 1.00 93.19 99 LYS A CA 1
ATOM 761 C C . LYS A 1 99 ? 15.122 -0.516 -1.392 1.00 93.19 99 LYS A C 1
ATOM 763 O O . LYS A 1 99 ? 15.328 -1.237 -0.410 1.00 93.19 99 LYS A O 1
ATOM 768 N N . SER A 1 100 ? 14.258 0.500 -1.343 1.00 95.12 100 SER A N 1
ATOM 769 C CA . SER A 1 100 ? 13.565 0.910 -0.118 1.00 95.12 100 SER A CA 1
ATOM 770 C C . SER A 1 100 ? 12.727 -0.204 0.518 1.00 95.12 100 SER A C 1
ATOM 772 O O . SER A 1 100 ? 12.776 -0.342 1.741 1.00 95.12 100 SER A O 1
ATOM 774 N N . ASP A 1 101 ? 12.066 -1.059 -0.267 1.00 96.31 101 ASP A N 1
ATOM 775 C CA . ASP A 1 101 ? 11.177 -2.098 0.277 1.00 96.31 101 ASP A CA 1
ATOM 776 C C . ASP A 1 101 ? 11.907 -3.158 1.111 1.00 96.31 101 ASP A C 1
ATOM 778 O O . ASP A 1 101 ? 11.369 -3.634 2.110 1.00 96.31 101 ASP A O 1
ATOM 782 N N . SER A 1 102 ? 13.170 -3.474 0.795 1.00 95.69 102 SER A N 1
ATOM 783 C CA . SER A 1 102 ? 13.958 -4.377 1.648 1.00 95.69 102 SER A CA 1
ATOM 784 C C . SER A 1 102 ? 14.166 -3.812 3.053 1.00 95.69 102 SER A C 1
ATOM 786 O O . SER A 1 102 ? 14.098 -4.545 4.036 1.00 95.69 102 SER A O 1
ATOM 788 N N . THR A 1 103 ? 14.389 -2.500 3.159 1.00 96.62 103 THR A N 1
ATOM 789 C CA . THR A 1 103 ? 14.543 -1.822 4.451 1.00 96.62 103 THR A CA 1
ATOM 790 C C . THR A 1 103 ? 13.196 -1.678 5.149 1.00 96.62 103 THR A C 1
ATOM 792 O O . THR A 1 103 ? 13.128 -1.882 6.361 1.00 96.62 103 THR A O 1
ATOM 795 N N . LEU A 1 104 ? 12.133 -1.369 4.395 1.00 97.62 104 LEU A N 1
ATOM 796 C CA . LEU A 1 104 ? 10.769 -1.277 4.912 1.00 97.62 104 LEU A CA 1
ATOM 797 C C . LEU A 1 104 ? 10.400 -2.547 5.673 1.00 97.62 104 LEU A C 1
ATOM 799 O O . LEU A 1 104 ? 10.135 -2.483 6.869 1.00 97.62 104 LEU A O 1
ATOM 803 N N . PHE A 1 105 ? 10.444 -3.703 5.008 1.00 98.00 105 PHE A N 1
ATOM 804 C CA . PHE A 1 105 ? 9.983 -4.957 5.598 1.00 98.00 105 PHE A CA 1
ATOM 805 C C . PHE A 1 105 ? 10.824 -5.405 6.797 1.00 98.00 105 PHE A C 1
ATOM 807 O O . PHE A 1 105 ? 10.258 -5.851 7.794 1.00 98.00 105 PHE A O 1
ATOM 814 N N . VAL A 1 106 ? 12.148 -5.204 6.759 1.00 96.56 106 VAL A N 1
ATOM 815 C CA . VAL A 1 106 ? 13.036 -5.486 7.905 1.00 96.56 106 VAL A CA 1
ATOM 816 C C . VAL A 1 106 ? 12.649 -4.664 9.136 1.00 96.56 106 VAL A C 1
ATOM 818 O O . VAL A 1 106 ? 12.743 -5.158 10.255 1.00 96.56 106 VAL A O 1
ATOM 821 N N . ARG A 1 107 ? 12.206 -3.415 8.955 1.00 97.19 107 ARG A N 1
ATOM 822 C CA . ARG A 1 107 ? 11.788 -2.555 10.073 1.00 97.19 107 ARG A CA 1
ATOM 823 C C . ARG A 1 107 ? 10.343 -2.744 10.494 1.00 97.19 107 ARG A C 1
ATOM 825 O O . ARG A 1 107 ? 10.025 -2.505 11.652 1.00 97.19 107 ARG A O 1
ATOM 832 N N . VAL A 1 108 ? 9.479 -3.147 9.570 1.00 98.12 108 VAL A N 1
ATOM 833 C CA . VAL A 1 108 ? 8.072 -3.433 9.853 1.00 98.12 108 VAL A CA 1
ATOM 834 C C . VAL A 1 108 ? 7.940 -4.666 10.744 1.00 98.12 108 VAL A C 1
ATOM 836 O O . VAL A 1 108 ? 7.154 -4.626 11.682 1.00 98.12 108 VAL A O 1
ATOM 839 N N . LEU A 1 109 ? 8.706 -5.732 10.491 1.00 98.12 109 LEU A N 1
ATOM 840 C CA . LEU A 1 109 ? 8.585 -6.996 11.226 1.00 98.12 109 LEU A CA 1
ATOM 841 C C . LEU A 1 109 ? 8.609 -6.841 12.764 1.00 98.12 109 LEU A C 1
ATOM 843 O O . LEU A 1 109 ? 7.612 -7.219 13.377 1.00 98.12 109 LEU A O 1
ATOM 847 N N . PRO A 1 110 ? 9.638 -6.231 13.392 1.00 97.94 110 PRO A N 1
ATOM 848 C CA . PRO A 1 110 ? 9.667 -6.084 14.850 1.00 97.94 110 PRO A CA 1
ATOM 849 C C . PRO A 1 110 ? 8.531 -5.199 15.376 1.00 97.94 110 PRO A C 1
ATOM 851 O O . PRO A 1 110 ? 8.039 -5.418 16.477 1.00 97.94 110 PRO A O 1
ATOM 854 N N . ILE A 1 111 ? 8.057 -4.227 14.581 1.00 98.12 111 ILE A N 1
ATOM 855 C CA . ILE A 1 111 ? 6.881 -3.433 14.957 1.00 98.12 111 ILE A CA 1
ATOM 856 C C . ILE A 1 111 ? 5.657 -4.346 15.055 1.00 98.12 111 ILE A C 1
ATOM 858 O O . ILE A 1 111 ? 4.916 -4.235 16.024 1.00 98.12 111 ILE A O 1
ATOM 862 N N . LEU A 1 112 ? 5.442 -5.240 14.084 1.00 98.06 112 LEU A N 1
ATOM 863 C CA . LEU A 1 112 ? 4.300 -6.158 14.097 1.00 98.06 112 LEU A CA 1
ATOM 864 C C . LEU A 1 112 ? 4.363 -7.166 15.250 1.00 98.06 112 LEU A C 1
ATOM 866 O O . LEU A 1 112 ? 3.326 -7.455 15.837 1.00 98.06 112 LEU A O 1
ATOM 870 N N . GLU A 1 113 ? 5.551 -7.667 15.596 1.00 97.06 113 GLU A N 1
ATOM 871 C CA . GLU A 1 113 ? 5.742 -8.590 16.727 1.00 97.06 113 GLU A CA 1
ATOM 872 C C . GLU A 1 113 ? 5.384 -7.952 18.081 1.00 97.06 113 GLU A C 1
ATOM 874 O O . GLU A 1 113 ? 4.899 -8.634 18.982 1.00 97.06 113 GLU A O 1
ATOM 879 N N . GLU A 1 114 ? 5.575 -6.638 18.220 1.00 96.88 114 GLU A N 1
ATOM 880 C CA . GLU A 1 114 ? 5.250 -5.884 19.436 1.00 96.88 114 GLU A CA 1
ATOM 881 C C . GLU A 1 114 ? 3.803 -5.355 19.471 1.00 96.88 114 GLU A C 1
ATOM 883 O O . GLU A 1 114 ? 3.365 -4.803 20.490 1.00 96.88 114 GLU A O 1
ATOM 888 N N . LEU A 1 115 ? 3.037 -5.470 18.377 1.00 96.00 115 LEU A N 1
ATOM 889 C CA . LEU A 1 115 ? 1.659 -4.983 18.357 1.00 96.00 115 LEU A CA 1
ATOM 890 C C . LEU A 1 115 ? 0.738 -5.894 19.177 1.00 96.00 115 LEU A C 1
ATOM 892 O O . LEU A 1 115 ? 0.710 -7.107 18.965 1.00 96.00 115 LEU A O 1
ATOM 896 N N . PRO A 1 116 ? -0.097 -5.326 20.066 1.00 91.62 116 PRO A N 1
ATOM 897 C CA . PRO A 1 116 ? -1.104 -6.112 20.756 1.00 91.62 116 PRO A CA 1
ATOM 898 C C . PRO A 1 116 ? -2.141 -6.613 19.744 1.00 91.62 116 PRO A C 1
ATOM 900 O O . PRO A 1 116 ? -2.751 -5.825 19.018 1.00 91.62 116 PRO A O 1
ATOM 903 N N . GLY A 1 117 ? -2.328 -7.931 19.701 1.00 87.50 117 GLY A N 1
ATOM 904 C CA . GLY A 1 117 ? -3.347 -8.568 18.877 1.00 87.50 117 GLY A CA 1
ATOM 905 C C . GLY A 1 117 ? -4.764 -8.386 19.451 1.00 87.50 117 GLY A C 1
ATOM 906 O O . GLY A 1 117 ? -4.924 -8.342 20.673 1.00 87.50 117 GLY A O 1
ATOM 907 N N . PRO A 1 118 ? -5.802 -8.333 18.597 1.00 97.12 118 PRO A N 1
ATOM 908 C CA . PRO A 1 118 ? -5.717 -8.344 17.137 1.00 97.12 118 PRO A CA 1
ATOM 909 C C . PRO A 1 118 ? -5.273 -6.979 16.572 1.00 97.12 118 PRO A C 1
ATOM 911 O O . PRO A 1 118 ? -5.502 -5.934 17.181 1.00 97.12 118 PRO A O 1
ATOM 914 N N . PHE A 1 119 ? -4.648 -6.966 15.390 1.00 98.44 119 PHE A N 1
ATOM 915 C CA . PHE A 1 119 ? -4.231 -5.724 14.732 1.00 98.44 119 PHE A CA 1
ATOM 916 C C . PHE A 1 119 ? -4.553 -5.701 13.236 1.00 98.44 119 PHE A C 1
ATOM 918 O O . PHE A 1 119 ? -4.702 -6.735 12.589 1.00 98.44 119 PHE A O 1
ATOM 925 N N . TYR A 1 120 ? -4.668 -4.490 12.694 1.00 98.62 120 TYR A N 1
ATOM 926 C CA . TYR A 1 120 ? -4.737 -4.202 11.265 1.00 98.62 120 TYR A CA 1
ATOM 927 C C . TYR A 1 120 ? -3.524 -3.357 10.884 1.00 98.62 120 TYR A C 1
ATOM 929 O O . TYR A 1 120 ? -3.362 -2.244 11.384 1.00 98.62 120 TYR A O 1
ATOM 937 N N . ALA A 1 121 ? -2.669 -3.886 10.011 1.00 98.50 121 ALA A N 1
ATOM 938 C CA . ALA A 1 121 ? -1.474 -3.201 9.541 1.00 98.50 121 ALA A CA 1
ATOM 939 C C . ALA A 1 121 ? -1.561 -2.944 8.034 1.00 98.50 121 ALA A C 1
ATOM 941 O O . ALA A 1 121 ? -1.635 -3.883 7.244 1.00 98.50 121 ALA A O 1
ATOM 942 N N . GLN A 1 122 ? -1.514 -1.672 7.641 1.00 98.56 122 GLN A N 1
ATOM 943 C CA . GLN A 1 122 ? -1.329 -1.263 6.251 1.00 98.56 122 GLN A CA 1
ATOM 944 C C . GLN A 1 122 ? 0.152 -0.953 6.018 1.00 98.56 122 GLN A C 1
ATOM 946 O O . GLN A 1 122 ? 0.695 -0.053 6.653 1.00 98.56 122 GLN A O 1
ATOM 951 N N . ILE A 1 123 ? 0.804 -1.673 5.105 1.00 98.31 123 ILE A N 1
ATOM 952 C CA . ILE A 1 123 ? 2.207 -1.443 4.737 1.00 98.31 123 ILE A CA 1
ATOM 953 C C . ILE A 1 123 ? 2.233 -0.879 3.317 1.00 98.31 123 ILE A C 1
ATOM 955 O O . ILE A 1 123 ? 1.807 -1.551 2.383 1.00 98.31 123 ILE A O 1
ATOM 959 N N . VAL A 1 124 ? 2.715 0.353 3.158 1.00 96.81 124 VAL A N 1
ATOM 960 C CA . VAL A 1 124 ? 2.814 1.032 1.860 1.00 96.81 124 VAL A CA 1
ATOM 961 C C . VAL A 1 124 ? 4.246 0.906 1.345 1.00 96.81 124 VAL A C 1
ATOM 963 O O . VAL A 1 124 ? 5.164 1.545 1.872 1.00 96.81 124 VAL A O 1
ATOM 966 N N . THR A 1 125 ? 4.428 0.053 0.338 1.00 96.44 125 THR A N 1
ATOM 967 C CA . THR A 1 125 ? 5.691 -0.137 -0.390 1.00 96.44 125 THR A CA 1
ATOM 968 C C . THR A 1 125 ? 6.048 1.092 -1.224 1.00 96.44 125 THR A C 1
ATOM 970 O O . THR A 1 125 ? 5.201 1.939 -1.500 1.00 96.44 125 THR A O 1
ATOM 973 N N . PHE A 1 126 ? 7.310 1.197 -1.631 1.00 95.12 126 PHE A N 1
ATOM 974 C CA . PHE A 1 126 ? 7.834 2.322 -2.400 1.00 95.12 126 PHE A CA 1
ATOM 975 C C . PHE A 1 126 ? 8.673 1.906 -3.610 1.00 95.12 126 PHE A C 1
ATOM 977 O O . PHE A 1 126 ? 8.671 2.620 -4.604 1.00 95.12 126 PHE A O 1
ATOM 984 N N . SER A 1 127 ? 9.410 0.791 -3.566 1.00 94.94 127 SER A N 1
ATOM 985 C CA . SER A 1 127 ? 10.389 0.479 -4.624 1.00 94.94 127 SER A CA 1
ATOM 986 C C . SER A 1 127 ? 9.781 0.444 -6.031 1.00 94.94 127 SER A C 1
ATOM 988 O O . SER A 1 127 ? 10.464 0.823 -6.977 1.00 94.94 127 SER A O 1
ATOM 990 N N . GLY A 1 128 ? 8.511 0.041 -6.151 1.00 92.81 128 GLY A N 1
ATOM 991 C CA . GLY A 1 128 ? 7.735 0.002 -7.395 1.00 92.81 128 GLY A CA 1
ATOM 992 C C . GLY A 1 128 ? 7.214 1.342 -7.927 1.00 92.81 128 GLY A C 1
ATOM 993 O O . GLY A 1 128 ? 6.436 1.313 -8.870 1.00 92.81 128 GLY A O 1
ATOM 994 N N . HIS A 1 129 ? 7.587 2.484 -7.338 1.00 91.00 129 HIS A N 1
ATOM 995 C CA . HIS A 1 129 ? 6.989 3.790 -7.654 1.00 91.00 129 HIS A CA 1
ATOM 996 C C . HIS A 1 129 ? 7.213 4.249 -9.103 1.00 91.00 129 HIS A C 1
ATOM 998 O O . HIS A 1 129 ? 6.299 4.792 -9.705 1.00 91.00 129 HIS A O 1
ATOM 1004 N N . ASP A 1 130 ? 8.410 4.041 -9.660 1.00 86.62 130 ASP A N 1
ATOM 1005 C CA . ASP A 1 130 ? 8.759 4.473 -11.019 1.00 86.62 130 ASP A CA 1
ATOM 1006 C C . ASP A 1 130 ? 9.747 3.491 -11.672 1.00 86.62 130 ASP A C 1
ATOM 1008 O O . ASP A 1 130 ? 10.603 2.938 -10.971 1.00 86.62 130 ASP A O 1
ATOM 1012 N N . PRO A 1 131 ? 9.722 3.323 -13.010 1.00 86.81 131 PRO A N 1
ATOM 1013 C CA . PRO A 1 131 ? 10.649 2.472 -13.762 1.00 86.81 131 PRO A CA 1
ATOM 1014 C C . PRO A 1 131 ? 12.043 3.106 -13.919 1.00 86.81 131 PRO A C 1
ATOM 1016 O O . PRO A 1 131 ? 12.625 3.138 -15.004 1.00 86.81 131 PRO A O 1
ATOM 1019 N N . VAL A 1 132 ? 12.598 3.637 -12.830 1.00 90.38 132 VAL A N 1
ATOM 1020 C CA . VAL A 1 132 ? 13.885 4.331 -12.853 1.00 90.38 132 VAL A CA 1
ATOM 1021 C C . VAL A 1 132 ? 15.028 3.382 -13.191 1.00 90.38 132 VAL A C 1
ATOM 1023 O O . VAL A 1 132 ? 15.058 2.210 -12.789 1.00 90.38 132 VAL A O 1
ATOM 1026 N N . GLU A 1 133 ? 16.023 3.923 -13.890 1.00 90.38 133 GLU A N 1
ATOM 1027 C CA . GLU A 1 133 ? 17.296 3.239 -14.054 1.00 90.38 133 GLU A CA 1
ATOM 1028 C C . GLU A 1 133 ? 17.882 2.908 -12.678 1.00 90.38 133 GLU A C 1
ATOM 1030 O O . GLU A 1 133 ? 17.876 3.709 -11.740 1.00 90.38 133 GLU A O 1
ATOM 1035 N N . ASN A 1 134 ? 18.332 1.669 -12.540 1.00 91.94 134 ASN A N 1
ATOM 1036 C CA . ASN A 1 134 ? 18.756 1.110 -11.272 1.00 91.94 134 ASN A CA 1
ATOM 1037 C C . ASN A 1 134 ? 19.893 0.114 -11.495 1.00 91.94 134 ASN A C 1
ATOM 1039 O O . ASN A 1 134 ? 20.094 -0.379 -12.603 1.00 91.94 134 ASN A O 1
ATOM 1043 N N . GLU A 1 135 ? 20.593 -0.227 -10.419 1.00 92.06 135 GLU A N 1
ATOM 1044 C CA . GLU A 1 135 ? 21.708 -1.184 -10.416 1.00 92.06 135 GLU A CA 1
ATOM 1045 C C . GLU A 1 135 ? 21.292 -2.548 -9.840 1.00 92.06 135 GLU A C 1
ATOM 1047 O O . GLU A 1 135 ? 22.107 -3.283 -9.285 1.00 92.06 135 GLU A O 1
ATOM 1052 N N . LEU A 1 136 ? 19.998 -2.885 -9.874 1.00 93.19 136 LEU A N 1
ATOM 1053 C CA . LEU A 1 136 ? 19.536 -4.180 -9.383 1.00 93.19 136 LEU A CA 1
ATOM 1054 C C . LEU A 1 136 ? 19.994 -5.284 -10.338 1.00 93.19 136 LEU A C 1
ATOM 1056 O O . LEU A 1 136 ? 19.755 -5.216 -11.549 1.00 93.19 136 LEU A O 1
ATOM 1060 N N . GLU A 1 137 ? 20.631 -6.308 -9.778 1.00 92.88 137 GLU A N 1
ATOM 1061 C CA . GLU A 1 137 ? 20.990 -7.519 -10.507 1.00 92.88 137 GLU A CA 1
ATOM 1062 C C . GLU A 1 137 ? 19.728 -8.308 -10.860 1.00 92.88 137 GLU A C 1
ATOM 1064 O O . GLU A 1 137 ? 18.956 -8.719 -9.987 1.00 92.88 137 GLU A O 1
ATOM 1069 N N . SER A 1 138 ? 19.520 -8.521 -12.158 1.00 96.44 138 SER A N 1
ATOM 1070 C CA . SER A 1 138 ? 18.367 -9.246 -12.673 1.00 96.44 138 SER A CA 1
ATOM 1071 C C . SER A 1 138 ? 18.680 -9.872 -14.033 1.00 96.44 138 SER A C 1
ATOM 1073 O O . SER A 1 138 ? 19.200 -9.170 -14.904 1.00 96.44 138 SER A O 1
ATOM 1075 N N . PRO A 1 139 ? 18.291 -11.141 -14.267 1.00 95.75 139 PRO A N 1
ATOM 1076 C CA . PRO A 1 139 ? 18.417 -11.773 -15.582 1.00 95.75 139 PRO A CA 1
ATOM 1077 C C . PRO A 1 139 ? 17.557 -11.087 -16.657 1.00 95.75 139 PRO A C 1
ATOM 1079 O O . PRO A 1 139 ? 17.779 -11.291 -17.844 1.00 95.75 139 PRO A O 1
ATOM 1082 N N . ILE A 1 140 ? 16.595 -10.238 -16.271 1.00 96.50 140 ILE A N 1
ATOM 1083 C CA . ILE A 1 140 ? 15.753 -9.475 -17.207 1.00 96.50 140 ILE A CA 1
ATOM 1084 C C . ILE A 1 140 ? 16.598 -8.524 -18.068 1.00 96.50 140 ILE A C 1
ATOM 1086 O O . ILE A 1 140 ? 16.241 -8.254 -19.212 1.00 96.50 140 ILE A O 1
ATOM 1090 N N . ARG A 1 141 ? 17.760 -8.077 -17.571 1.00 94.81 141 ARG A N 1
ATOM 1091 C CA . ARG A 1 141 ? 18.703 -7.259 -18.352 1.00 94.81 141 ARG A CA 1
ATOM 1092 C C . ARG A 1 141 ? 19.239 -7.984 -19.586 1.00 94.81 141 ARG A C 1
ATOM 1094 O O . ARG A 1 141 ? 19.572 -7.343 -20.575 1.00 94.81 141 ARG A O 1
ATOM 1101 N N . GLU A 1 142 ? 19.301 -9.311 -19.534 1.00 95.56 142 GLU A N 1
ATOM 1102 C CA . GLU A 1 142 ? 19.787 -10.166 -20.620 1.00 95.56 142 GLU A CA 1
ATOM 1103 C C . GLU A 1 142 ? 18.644 -10.656 -21.528 1.00 95.56 142 GLU A C 1
ATOM 1105 O O . GLU A 1 142 ? 18.892 -11.294 -22.547 1.00 95.56 142 GLU A O 1
ATOM 1110 N N . ALA A 1 143 ? 17.386 -10.327 -21.207 1.00 95.38 143 ALA A N 1
ATOM 1111 C CA . ALA A 1 143 ? 16.206 -10.807 -21.929 1.00 95.38 143 ALA A CA 1
ATOM 1112 C C . ALA A 1 143 ? 15.941 -10.084 -23.267 1.00 95.38 143 ALA A C 1
ATOM 1114 O O . ALA A 1 143 ? 14.958 -10.385 -23.941 1.00 95.38 143 ALA A O 1
ATOM 1115 N N . GLY A 1 144 ? 16.792 -9.128 -23.661 1.00 95.06 144 GLY A N 1
ATOM 1116 C CA . GLY A 1 144 ? 16.684 -8.428 -24.947 1.00 95.06 144 GLY A CA 1
ATOM 1117 C C . GLY A 1 144 ? 15.500 -7.459 -25.055 1.00 95.06 144 GLY A C 1
ATOM 1118 O O . GLY A 1 144 ? 15.025 -7.193 -26.158 1.00 95.06 144 GLY A O 1
ATOM 1119 N N . ILE A 1 145 ? 15.005 -6.931 -23.930 1.00 97.12 145 ILE A N 1
ATOM 1120 C CA . ILE A 1 145 ? 13.913 -5.949 -23.907 1.00 97.12 145 ILE A CA 1
ATOM 1121 C C . ILE A 1 145 ? 14.446 -4.598 -24.397 1.00 97.12 145 ILE A C 1
ATOM 1123 O O . ILE A 1 145 ? 15.289 -3.982 -23.750 1.00 97.12 145 ILE A O 1
ATOM 1127 N N . ALA A 1 146 ? 13.967 -4.151 -25.560 1.00 96.62 146 ALA A N 1
ATOM 1128 C CA . ALA A 1 146 ? 14.455 -2.929 -26.200 1.00 96.62 146 ALA A CA 1
ATOM 1129 C C . ALA A 1 146 ? 14.011 -1.647 -25.477 1.00 96.62 146 ALA A C 1
ATOM 1131 O O . ALA A 1 146 ? 14.767 -0.676 -25.418 1.00 96.62 146 ALA A O 1
ATOM 1132 N N . ASP A 1 147 ? 12.790 -1.642 -24.938 1.00 97.00 147 ASP A N 1
ATOM 1133 C CA . ASP A 1 147 ? 12.258 -0.514 -24.179 1.00 97.00 147 ASP A CA 1
ATOM 1134 C C . ASP A 1 147 ? 12.848 -0.511 -22.762 1.00 97.00 147 ASP A C 1
ATOM 1136 O O . ASP A 1 147 ? 12.647 -1.444 -21.977 1.00 97.00 147 ASP A O 1
ATOM 1140 N N . ARG A 1 148 ? 13.611 0.540 -22.447 1.00 94.62 148 ARG A N 1
ATOM 1141 C CA . ARG A 1 148 ? 14.316 0.659 -21.167 1.00 94.62 148 ARG A CA 1
ATOM 1142 C C . ARG A 1 148 ? 13.365 0.814 -19.989 1.00 94.62 148 ARG A C 1
ATOM 1144 O O . ARG A 1 148 ? 13.662 0.260 -18.934 1.00 94.62 148 ARG A O 1
ATOM 1151 N N . ASP A 1 149 ? 12.251 1.516 -20.161 1.00 94.88 149 ASP A N 1
ATOM 1152 C CA . ASP A 1 149 ? 11.292 1.745 -19.083 1.00 94.88 149 ASP A CA 1
ATOM 1153 C C . ASP A 1 149 ? 10.556 0.441 -18.771 1.00 94.88 149 ASP A C 1
ATOM 1155 O O . ASP A 1 149 ? 10.460 0.048 -17.611 1.00 94.88 149 ASP A O 1
ATOM 1159 N N . VAL A 1 150 ? 10.161 -0.315 -19.802 1.00 95.88 150 VAL A N 1
ATOM 1160 C CA . VAL A 1 150 ? 9.584 -1.660 -19.624 1.00 95.88 150 VAL A CA 1
ATOM 1161 C C . VAL A 1 150 ? 10.580 -2.606 -18.950 1.00 95.88 150 VAL A C 1
ATOM 1163 O O . VAL A 1 150 ? 10.223 -3.331 -18.021 1.00 95.88 150 VAL A O 1
ATOM 1166 N N . MET A 1 151 ? 11.843 -2.606 -19.386 1.00 97.00 151 MET A N 1
ATOM 1167 C CA . MET A 1 151 ? 12.882 -3.438 -18.776 1.00 97.00 151 MET A CA 1
ATOM 1168 C C . MET A 1 151 ? 13.085 -3.082 -17.296 1.00 97.00 151 MET A C 1
ATOM 1170 O O . MET A 1 151 ? 13.084 -3.973 -16.445 1.00 97.00 151 MET A O 1
ATOM 1174 N N . ASN A 1 152 ? 13.246 -1.794 -16.976 1.00 96.12 152 ASN A N 1
ATOM 1175 C CA . ASN A 1 152 ? 13.457 -1.330 -15.606 1.00 96.12 152 ASN A CA 1
ATOM 1176 C C . ASN A 1 152 ? 12.237 -1.589 -14.718 1.00 96.12 152 ASN A C 1
ATOM 1178 O O . ASN A 1 152 ? 12.422 -2.026 -13.582 1.00 96.12 152 ASN A O 1
ATOM 1182 N N . TYR A 1 153 ? 11.018 -1.404 -15.238 1.00 96.12 153 TYR A N 1
ATOM 1183 C CA . TYR A 1 153 ? 9.778 -1.761 -14.549 1.00 96.12 153 TYR A CA 1
ATOM 1184 C C . TYR A 1 153 ? 9.805 -3.228 -14.119 1.00 96.12 153 TYR A C 1
ATOM 1186 O O . TYR A 1 153 ? 9.714 -3.519 -12.932 1.00 96.12 153 TYR A O 1
ATOM 1194 N N . LEU A 1 154 ? 10.050 -4.157 -15.050 1.00 96.81 154 LEU A N 1
ATOM 1195 C CA . LEU A 1 154 ? 10.069 -5.592 -14.750 1.00 96.81 154 LEU A CA 1
ATOM 1196 C C . LEU A 1 154 ? 11.173 -5.978 -13.750 1.00 96.81 154 LEU A C 1
ATOM 1198 O O . LEU A 1 154 ? 10.962 -6.846 -12.899 1.00 96.81 154 LEU A O 1
ATOM 1202 N N . ILE A 1 155 ? 12.341 -5.332 -13.823 1.00 97.31 155 ILE A N 1
ATOM 1203 C CA . ILE A 1 155 ? 13.434 -5.523 -12.855 1.00 97.31 155 ILE A CA 1
ATOM 1204 C C . ILE A 1 155 ? 12.997 -5.085 -11.452 1.00 97.31 155 ILE A C 1
ATOM 1206 O O . ILE A 1 155 ? 13.238 -5.800 -10.475 1.00 97.31 155 ILE A O 1
ATOM 1210 N N . ILE A 1 156 ? 12.342 -3.930 -11.344 1.00 96.69 156 ILE A N 1
ATOM 1211 C CA . ILE A 1 156 ? 11.831 -3.406 -10.078 1.00 96.69 156 ILE A CA 1
ATOM 1212 C C . ILE A 1 156 ? 10.689 -4.283 -9.553 1.00 96.69 156 ILE A C 1
ATOM 1214 O O . ILE A 1 156 ? 10.709 -4.645 -8.378 1.00 96.69 156 ILE A O 1
ATOM 1218 N N . THR A 1 157 ? 9.754 -4.717 -10.401 1.00 96.19 157 THR A N 1
ATOM 1219 C CA . THR A 1 157 ? 8.684 -5.652 -10.021 1.00 96.19 157 THR A CA 1
ATOM 1220 C C . THR A 1 157 ? 9.262 -6.955 -9.471 1.00 96.19 157 THR A C 1
ATOM 1222 O O . THR A 1 157 ? 8.841 -7.409 -8.409 1.00 96.19 157 THR A O 1
ATOM 1225 N N . GLN A 1 158 ? 10.283 -7.528 -10.124 1.00 97.19 158 GLN A N 1
ATOM 1226 C CA . GLN A 1 158 ? 10.986 -8.708 -9.608 1.00 97.19 158 GLN A CA 1
ATOM 1227 C C . GLN A 1 158 ? 11.629 -8.437 -8.238 1.00 97.19 158 GLN A C 1
ATOM 1229 O O . GLN A 1 158 ? 11.669 -9.315 -7.375 1.00 97.19 158 GLN A O 1
ATOM 1234 N N . TYR A 1 159 ? 12.170 -7.240 -8.022 1.00 97.00 159 TYR A N 1
ATOM 1235 C CA . TYR A 1 159 ? 12.755 -6.874 -6.739 1.00 97.00 159 TYR A CA 1
ATOM 1236 C C . TYR A 1 159 ? 11.703 -6.752 -5.627 1.00 97.00 159 TYR A C 1
ATOM 1238 O O . TYR A 1 159 ? 11.923 -7.278 -4.532 1.00 97.00 159 TYR A O 1
ATOM 1246 N N . VAL A 1 160 ? 10.565 -6.111 -5.908 1.00 96.94 160 VAL A N 1
ATOM 1247 C CA . VAL A 1 160 ? 9.428 -6.008 -4.978 1.00 96.94 160 VAL A CA 1
ATOM 1248 C C . VAL A 1 160 ? 8.897 -7.401 -4.635 1.00 96.94 160 VAL A C 1
ATOM 1250 O O . VAL A 1 160 ? 8.749 -7.714 -3.455 1.00 96.94 160 VAL A O 1
ATOM 1253 N N . ASP A 1 161 ? 8.721 -8.273 -5.633 1.00 97.69 161 ASP A N 1
ATOM 1254 C CA . ASP A 1 161 ? 8.323 -9.677 -5.453 1.00 97.69 161 ASP A CA 1
ATOM 1255 C C . ASP A 1 161 ? 9.258 -10.418 -4.482 1.00 97.69 161 ASP A C 1
ATOM 1257 O O . ASP A 1 161 ? 8.812 -10.993 -3.486 1.00 97.69 161 ASP A O 1
ATOM 1261 N N . ARG A 1 162 ? 10.579 -10.305 -4.677 1.00 98.00 162 ARG A N 1
ATOM 1262 C CA . ARG A 1 162 ? 11.569 -10.893 -3.757 1.00 98.00 162 ARG A CA 1
ATOM 1263 C C . ARG A 1 162 ? 11.479 -10.315 -2.343 1.00 98.00 162 ARG A C 1
ATOM 1265 O O . ARG A 1 162 ? 11.702 -11.048 -1.378 1.00 98.00 162 ARG A O 1
ATOM 1272 N N . CYS A 1 163 ? 11.198 -9.021 -2.199 1.00 97.94 163 CYS A N 1
ATOM 1273 C CA . CYS A 1 163 ? 11.040 -8.380 -0.892 1.00 97.94 163 CYS A CA 1
ATOM 1274 C C . CYS A 1 163 ? 9.790 -8.891 -0.164 1.00 97.94 163 CYS A C 1
ATOM 1276 O O . CYS A 1 163 ? 9.888 -9.261 1.006 1.00 97.94 163 CYS A O 1
ATOM 1278 N N . ILE A 1 164 ? 8.658 -8.997 -0.866 1.00 98.25 164 ILE A N 1
ATOM 1279 C CA . ILE A 1 164 ? 7.417 -9.574 -0.338 1.00 98.25 164 ILE A CA 1
ATOM 1280 C C . ILE A 1 164 ? 7.641 -11.036 0.054 1.00 98.25 164 ILE A C 1
ATOM 1282 O O . ILE A 1 164 ? 7.311 -11.418 1.172 1.00 98.25 164 ILE A O 1
ATOM 1286 N N . GLY A 1 165 ? 8.260 -11.844 -0.812 1.00 98.06 165 GLY A N 1
ATOM 1287 C CA . GLY A 1 165 ? 8.544 -13.252 -0.524 1.00 98.06 165 GLY A CA 1
ATOM 1288 C C . GLY A 1 165 ? 9.372 -13.439 0.752 1.00 98.06 165 GLY A C 1
ATOM 1289 O O . GLY A 1 165 ? 9.028 -14.261 1.599 1.00 98.06 165 GLY A O 1
ATOM 1290 N N . ARG A 1 166 ? 10.418 -12.622 0.944 1.00 98.44 166 ARG A N 1
ATOM 1291 C CA . ARG A 1 166 ? 11.216 -12.618 2.184 1.00 98.44 166 ARG A CA 1
ATOM 1292 C C . ARG A 1 166 ? 10.404 -12.186 3.398 1.00 98.44 166 ARG A C 1
ATOM 1294 O O . ARG A 1 166 ? 10.561 -12.775 4.459 1.00 98.44 166 ARG A O 1
ATOM 1301 N N . PHE A 1 167 ? 9.543 -11.182 3.252 1.00 98.44 167 PHE A N 1
ATOM 1302 C CA . PHE A 1 167 ? 8.693 -10.728 4.347 1.00 98.44 167 PHE A CA 1
ATOM 1303 C C . PHE A 1 167 ? 7.677 -11.796 4.767 1.00 98.44 167 PHE A C 1
ATOM 1305 O O . PHE A 1 167 ? 7.528 -12.047 5.958 1.00 98.44 167 PHE A O 1
ATOM 1312 N N . ILE A 1 168 ? 7.037 -12.481 3.812 1.00 98.00 168 ILE A N 1
ATOM 1313 C CA . ILE A 1 168 ? 6.143 -13.615 4.094 1.00 98.00 168 ILE A CA 1
ATOM 1314 C C . ILE A 1 168 ? 6.892 -14.734 4.823 1.00 98.00 168 ILE A C 1
ATOM 1316 O O . ILE A 1 168 ? 6.368 -15.280 5.791 1.00 98.00 168 ILE A O 1
ATOM 1320 N N . GLU A 1 169 ? 8.116 -15.055 4.401 1.00 98.06 169 GLU A N 1
ATOM 1321 C CA . GLU A 1 169 ? 8.958 -16.032 5.098 1.00 98.06 169 GLU A CA 1
ATOM 1322 C C . GLU A 1 169 ? 9.253 -15.593 6.540 1.00 98.06 169 GLU A C 1
ATOM 1324 O O . GLU A 1 169 ? 9.090 -16.377 7.472 1.00 98.06 169 GLU A O 1
ATOM 1329 N N . SER A 1 170 ? 9.587 -14.320 6.761 1.00 98.19 170 SER A N 1
ATOM 1330 C CA . SER A 1 170 ? 9.761 -13.787 8.114 1.00 98.19 170 SER A CA 1
ATOM 1331 C C . SER A 1 170 ? 8.483 -13.862 8.956 1.00 98.19 170 SER A C 1
ATOM 1333 O O . SER A 1 170 ? 8.557 -14.252 10.116 1.00 98.19 170 SER A O 1
ATOM 1335 N N . LEU A 1 171 ? 7.305 -13.569 8.389 1.00 97.69 171 LEU A N 1
ATOM 1336 C CA . LEU A 1 171 ? 6.027 -13.728 9.097 1.00 97.69 171 LEU A CA 1
ATOM 1337 C C . LEU A 1 171 ? 5.754 -15.189 9.485 1.00 97.69 171 LEU A C 1
ATOM 1339 O O . LEU A 1 171 ? 5.145 -15.438 10.524 1.00 97.69 171 LEU A O 1
ATOM 1343 N N . ARG A 1 172 ? 6.179 -16.161 8.665 1.00 97.31 172 ARG A N 1
ATOM 1344 C CA . ARG A 1 172 ? 6.079 -17.593 8.998 1.00 97.31 172 ARG A CA 1
ATOM 1345 C C . ARG A 1 172 ? 7.021 -17.957 10.142 1.00 97.31 172 ARG A C 1
ATOM 1347 O O . ARG A 1 172 ? 6.607 -18.637 11.073 1.00 97.31 172 ARG A O 1
ATOM 1354 N N . GLN A 1 173 ? 8.255 -17.459 10.110 1.00 97.56 173 GLN A N 1
ATOM 1355 C CA . GLN A 1 173 ? 9.259 -17.720 11.148 1.00 97.56 173 GLN A CA 1
ATOM 1356 C C . GLN A 1 173 ? 8.864 -17.165 12.522 1.00 97.56 173 GLN A C 1
ATOM 1358 O O . GLN A 1 173 ? 9.186 -17.779 13.536 1.00 97.56 173 GLN A O 1
ATOM 1363 N N . THR A 1 174 ? 8.144 -16.041 12.564 1.00 96.06 174 THR A N 1
ATOM 1364 C CA . THR A 1 174 ? 7.646 -15.440 13.813 1.00 96.06 174 THR A CA 1
ATOM 1365 C C . THR A 1 174 ? 6.277 -15.980 14.246 1.00 96.06 174 THR A C 1
ATOM 1367 O O . THR A 1 174 ? 5.771 -15.606 15.301 1.00 96.06 174 THR A O 1
ATOM 1370 N N . GLY A 1 175 ? 5.648 -16.850 13.445 1.00 95.56 175 GLY A N 1
ATOM 1371 C CA . GLY A 1 175 ? 4.303 -17.382 13.697 1.00 95.56 175 GLY A CA 1
ATOM 1372 C C . GLY A 1 175 ? 3.162 -16.385 13.448 1.00 95.56 175 GLY A C 1
ATOM 1373 O O . GLY A 1 175 ? 1.994 -16.728 13.637 1.00 95.56 175 GLY A O 1
ATOM 1374 N N . LEU A 1 176 ? 3.462 -15.160 12.995 1.00 96.62 176 LEU A N 1
ATOM 1375 C CA . LEU A 1 176 ? 2.447 -14.163 12.641 1.00 96.62 176 LEU A CA 1
ATOM 1376 C C . LEU A 1 176 ? 1.614 -14.597 11.430 1.00 96.62 176 LEU A C 1
ATOM 1378 O O . LEU A 1 176 ? 0.425 -14.290 11.376 1.00 96.62 176 LEU A O 1
ATOM 1382 N N . TYR A 1 177 ? 2.212 -15.313 10.473 1.00 96.50 177 TYR A N 1
ATOM 1383 C CA . TYR A 1 177 ? 1.527 -15.752 9.253 1.00 96.50 177 TYR A CA 1
ATOM 1384 C C . TYR A 1 177 ? 0.317 -16.648 9.549 1.00 96.50 177 TYR A C 1
ATOM 1386 O O . TYR A 1 177 ? -0.744 -16.453 8.964 1.00 96.50 177 TYR A O 1
ATOM 1394 N N . ASP A 1 178 ? 0.448 -17.576 10.499 1.00 93.88 178 ASP A N 1
ATOM 1395 C CA . ASP A 1 178 ? -0.563 -18.610 10.761 1.00 93.88 178 ASP A CA 1
ATOM 1396 C C . ASP A 1 178 ? -1.865 -18.054 11.361 1.00 93.88 178 ASP A C 1
ATOM 1398 O O . ASP A 1 178 ? -2.923 -18.669 11.239 1.00 93.88 178 ASP A O 1
ATOM 1402 N N . ASN A 1 179 ? -1.800 -16.870 11.979 1.00 92.94 179 ASN A N 1
ATOM 1403 C CA . ASN A 1 179 ? -2.934 -16.201 12.620 1.00 92.94 179 ASN A CA 1
ATOM 1404 C C . ASN A 1 179 ? -3.354 -14.907 11.903 1.00 92.94 179 ASN A C 1
ATOM 1406 O O . ASN A 1 179 ? -4.130 -14.123 12.454 1.00 92.94 179 ASN A O 1
ATOM 1410 N N . SER A 1 180 ? -2.844 -14.664 10.692 1.00 96.25 180 SER A N 1
ATOM 1411 C CA . SER A 1 180 ? -3.088 -13.428 9.947 1.00 96.25 180 SER A CA 1
ATOM 1412 C C . SER A 1 180 ? -3.782 -13.686 8.618 1.00 96.25 180 SER A C 1
ATOM 1414 O O . SER A 1 180 ? -3.474 -14.631 7.898 1.00 96.25 180 SER A O 1
ATOM 1416 N N . ILE A 1 181 ? -4.668 -12.767 8.235 1.00 96.69 181 ILE A N 1
ATOM 1417 C CA . ILE A 1 181 ? -5.083 -12.628 6.839 1.00 96.69 181 ILE A CA 1
ATOM 1418 C C . ILE A 1 181 ? -4.115 -11.646 6.187 1.00 96.69 181 ILE A C 1
ATOM 1420 O O . ILE A 1 181 ? -4.083 -10.471 6.551 1.00 96.69 181 ILE A O 1
ATOM 1424 N N . VAL A 1 182 ? -3.334 -12.123 5.219 1.00 97.44 182 VAL A N 1
ATOM 1425 C CA . VAL A 1 182 ? -2.439 -11.277 4.426 1.00 97.44 182 VAL A CA 1
ATOM 1426 C C . VAL A 1 182 ? -3.103 -10.962 3.094 1.00 97.44 182 VAL A C 1
ATOM 1428 O O . VAL A 1 182 ? -3.464 -11.863 2.340 1.00 97.44 182 VAL A O 1
ATOM 1431 N N . VAL A 1 183 ? -3.253 -9.672 2.802 1.00 97.62 183 VAL A N 1
ATOM 1432 C CA . VAL A 1 183 ? -3.851 -9.179 1.559 1.00 97.62 183 VAL A CA 1
ATOM 1433 C C . VAL A 1 183 ? -2.801 -8.361 0.815 1.00 97.62 183 VAL A C 1
ATOM 1435 O O . VAL A 1 183 ? -2.257 -7.409 1.368 1.00 97.62 183 VAL A O 1
ATOM 1438 N N . ILE A 1 184 ? -2.512 -8.739 -0.431 1.00 97.19 184 ILE A N 1
ATOM 1439 C CA . ILE A 1 184 ? -1.571 -8.038 -1.312 1.00 97.19 184 ILE A CA 1
ATOM 1440 C C . ILE A 1 184 ? -2.376 -7.449 -2.467 1.00 97.19 184 ILE A C 1
ATOM 1442 O O . ILE A 1 184 ? -3.100 -8.175 -3.148 1.00 97.19 184 ILE A O 1
ATOM 1446 N N . VAL A 1 185 ? -2.268 -6.137 -2.668 1.00 96.25 185 VAL A N 1
ATOM 1447 C CA . VAL A 1 185 ? -3.022 -5.397 -3.686 1.00 96.25 185 VAL A CA 1
ATOM 1448 C C . VAL A 1 185 ? -2.083 -4.415 -4.374 1.00 96.25 185 VAL A C 1
ATOM 1450 O O . VAL A 1 185 ? -1.379 -3.673 -3.695 1.00 96.25 185 VAL A O 1
ATOM 1453 N N . GLY A 1 186 ? -2.088 -4.415 -5.709 1.00 95.56 186 GLY A N 1
ATOM 1454 C CA . GLY A 1 186 ? -1.500 -3.333 -6.499 1.00 95.56 186 GLY A CA 1
ATOM 1455 C C . GLY A 1 186 ? -2.420 -2.116 -6.466 1.00 95.56 186 GLY A C 1
ATOM 1456 O O . GLY A 1 186 ? -3.634 -2.253 -6.618 1.00 95.56 186 GLY A O 1
ATOM 1457 N N . ASP A 1 187 ? -1.860 -0.940 -6.217 1.00 96.19 187 ASP A N 1
ATOM 1458 C CA . ASP A 1 187 ? -2.630 0.286 -6.041 1.00 96.19 187 ASP A CA 1
ATOM 1459 C C . ASP A 1 187 ? -2.988 0.947 -7.381 1.00 96.19 187 ASP A C 1
ATOM 1461 O O . ASP A 1 187 ? -4.122 1.412 -7.532 1.00 96.19 187 ASP A O 1
ATOM 1465 N N . HIS A 1 188 ? -2.059 0.964 -8.346 1.00 94.62 188 HIS A N 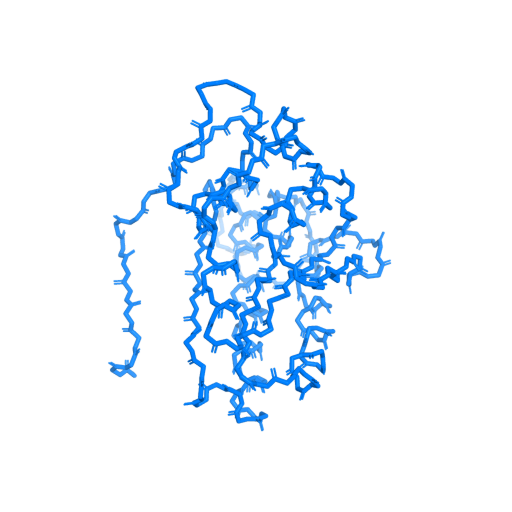1
ATOM 1466 C CA . HIS A 1 188 ? -2.253 1.460 -9.712 1.00 94.62 188 HIS A CA 1
ATOM 1467 C C . HIS A 1 188 ? -1.120 1.056 -10.682 1.00 94.62 188 HIS A C 1
ATOM 1469 O O . HIS A 1 188 ? -0.141 0.447 -10.256 1.00 94.62 188 HIS A O 1
ATOM 1475 N N . ASP A 1 189 ? -1.305 1.436 -11.960 1.00 84.50 189 ASP A N 1
ATOM 1476 C CA . ASP A 1 189 ? -0.452 1.164 -13.139 1.00 84.50 189 ASP A CA 1
ATOM 1477 C C . ASP A 1 189 ? -0.064 -0.324 -13.323 1.00 84.50 189 ASP A C 1
ATOM 1479 O O . ASP A 1 189 ? 0.944 -0.620 -14.006 1.00 84.50 189 ASP A O 1
#

Sequence (189 aa):
DTTVLYFPRVLPQVKDGRSSDAQLLLNTGLLPLASGAASGIYGSTNTFPSLPKALKRNGYTSVTLMCDNKTVWNQDATSRNFGFERIYERLCNGRLNPKSDSTLFVRVLPILEELPGPFYAQIVTFSGHDPVENELESPIREAGIADRDVMNYLIITQYVDRCIGRFIESLRQTGLYDNSIVVIVGDHD

Organism: NCBI:txid408170

Secondary structure (DSSP, 8-state):
-TT----TT------TTTHHHHHHHHHH-PPPPSSS-HHHHHTTTPPP--HHHHHHTTT-EEEEEESS-TTGGGHHHHHHHTT-SEEE--TTTT---TTHHHHHHHHHHHHHHTSPSSEEEEEE--TTS---------GGGGTT---HHHHHHHHHHHHHHHHHHHHHHHHHHTTTGGG----------

InterPro domains:
  IPR000917 Sulfatase, N-terminal [PF00884] (30-188)
  IPR017850 Alkaline-phosphatase-like, core domain superfamily [G3DSA:3.40.720.10] (2-189)
  IPR017850 Alkaline-phosphatase-like, core domain superfamily [SSF53649] (25-188)
  IPR050448 OpgB/LTA synthase bacterial cell wall biosynthesis [PTHR47371] (5-188)

Foldseek 3Di:
DVPDDDDPDDAAQDDPLQLQQLVLCQFAVDHADPDDGCCVPPLQPDAGPTPLVVVVVVVAQEEEFELADCPVSNNVSNVVSSVHPYYHYNQQVNDQELLSLLSRLVSVLVVVLPGPPPYHYHYDDRNLPALDDDDQDDCLVVVPDPDSSVSSNVSSVVSNVVSVVVSCVSCVVSVVNVVDDDDDDDNHD